Protein AF-A0A645CXU0-F1 (afdb_monomer_lite)

Structure (mmCIF, N/CA/C/O backbone):
data_AF-A0A645CXU0-F1
#
_entry.id   AF-A0A645CXU0-F1
#
loop_
_atom_site.group_PDB
_atom_site.id
_atom_site.type_symbol
_atom_site.label_atom_id
_atom_site.label_alt_id
_atom_site.label_comp_id
_atom_site.label_asym_id
_atom_site.label_entity_id
_atom_site.label_seq_id
_atom_site.pdbx_PDB_ins_code
_atom_site.Cartn_x
_atom_site.Cartn_y
_atom_site.Cartn_z
_atom_site.occupancy
_atom_site.B_iso_or_equiv
_atom_site.auth_seq_id
_atom_site.auth_comp_id
_atom_site.auth_asym_id
_atom_site.auth_atom_id
_atom_site.pdbx_PDB_model_num
ATOM 1 N N . MET A 1 1 ? 6.271 -12.181 -6.742 1.00 45.31 1 MET A N 1
ATOM 2 C CA . MET A 1 1 ? 6.854 -12.713 -8.007 1.00 45.31 1 MET A CA 1
ATOM 3 C C . MET A 1 1 ? 6.714 -11.606 -9.038 1.00 45.31 1 MET A C 1
ATOM 5 O O . MET A 1 1 ? 5.591 -11.267 -9.363 1.00 45.31 1 MET A O 1
ATOM 9 N N . PHE A 1 2 ? 7.819 -10.977 -9.456 1.00 42.44 2 PHE A N 1
ATOM 10 C CA . PHE A 1 2 ? 7.834 -9.739 -10.255 1.00 42.44 2 PHE A CA 1
ATOM 11 C C . PHE A 1 2 ? 7.333 -9.927 -11.700 1.00 42.44 2 PHE A C 1
ATOM 13 O O . PHE A 1 2 ? 8.122 -9.855 -12.642 1.00 42.44 2 PHE A O 1
ATOM 20 N N . ASP A 1 3 ? 6.047 -10.196 -11.910 1.00 46.50 3 ASP A N 1
ATOM 21 C CA . ASP A 1 3 ? 5.520 -10.437 -13.258 1.00 46.50 3 ASP A CA 1
ATOM 22 C C . ASP A 1 3 ? 5.517 -9.176 -14.130 1.00 46.50 3 ASP A C 1
ATOM 24 O O . ASP A 1 3 ? 5.797 -9.268 -15.324 1.00 46.50 3 ASP A O 1
ATOM 28 N N . THR A 1 4 ? 5.355 -7.990 -13.540 1.00 50.62 4 THR A N 1
ATOM 29 C CA . THR A 1 4 ? 5.397 -6.711 -14.270 1.00 50.62 4 THR A CA 1
ATOM 30 C C . THR A 1 4 ? 6.800 -6.380 -14.789 1.00 50.62 4 THR A C 1
ATOM 32 O O . THR A 1 4 ? 6.943 -5.937 -15.922 1.00 50.62 4 THR A O 1
ATOM 35 N N . ILE A 1 5 ? 7.849 -6.663 -14.001 1.00 53.69 5 ILE A N 1
ATOM 36 C CA . ILE A 1 5 ? 9.254 -6.490 -14.426 1.00 53.69 5 ILE A CA 1
ATOM 37 C C . ILE A 1 5 ? 9.665 -7.615 -15.388 1.00 53.69 5 ILE A C 1
ATOM 39 O O . ILE A 1 5 ? 10.423 -7.394 -16.328 1.00 53.69 5 ILE A O 1
ATOM 43 N N . ARG A 1 6 ? 9.145 -8.834 -15.192 1.00 53.00 6 ARG A N 1
ATOM 44 C CA . ARG A 1 6 ? 9.409 -9.962 -16.096 1.00 53.00 6 ARG A CA 1
ATOM 45 C C . ARG A 1 6 ? 8.762 -9.780 -17.463 1.00 53.00 6 ARG A C 1
ATOM 47 O O . ARG A 1 6 ? 9.323 -10.270 -18.434 1.00 53.00 6 ARG A O 1
ATOM 54 N N . ALA A 1 7 ?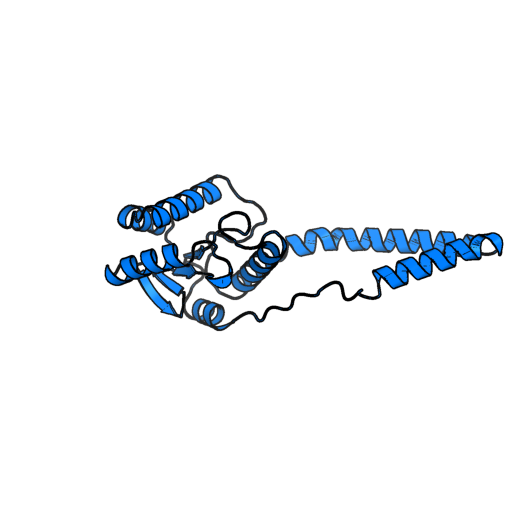 7.602 -9.133 -17.559 1.00 56.16 7 ALA A N 1
ATOM 55 C CA . ALA A 1 7 ? 6.881 -8.996 -18.820 1.00 56.16 7 ALA A CA 1
ATOM 56 C C . ALA A 1 7 ? 7.638 -8.135 -19.842 1.00 56.16 7 ALA A C 1
ATOM 58 O O . ALA A 1 7 ? 7.774 -8.568 -20.983 1.00 56.16 7 ALA A O 1
ATOM 59 N N . SER A 1 8 ? 8.178 -6.979 -19.445 1.00 59.56 8 SER A N 1
ATOM 60 C CA . SER A 1 8 ? 9.015 -6.149 -20.325 1.00 59.56 8 SER A CA 1
ATOM 61 C C . SER A 1 8 ? 10.367 -6.812 -20.602 1.00 59.56 8 SER A C 1
ATOM 63 O O . SER A 1 8 ? 10.709 -7.044 -21.761 1.00 59.56 8 SER A O 1
ATOM 65 N N . ALA A 1 9 ? 11.053 -7.289 -19.555 1.00 65.62 9 ALA A N 1
ATOM 66 C CA . ALA A 1 9 ? 12.359 -7.944 -19.683 1.00 65.62 9 ALA A CA 1
ATOM 67 C C . ALA A 1 9 ? 12.348 -9.192 -20.593 1.00 65.62 9 ALA A C 1
ATOM 69 O O . ALA A 1 9 ? 13.368 -9.544 -21.187 1.00 65.62 9 ALA A O 1
ATOM 70 N N . ARG A 1 10 ? 11.198 -9.874 -20.725 1.00 68.62 10 ARG A N 1
ATOM 71 C CA . ARG A 1 10 ? 11.014 -11.028 -21.624 1.00 68.62 10 ARG A CA 1
ATOM 72 C C . ARG A 1 10 ? 11.112 -10.674 -23.102 1.00 68.62 10 ARG A C 1
ATOM 74 O O . ARG A 1 10 ? 11.448 -11.558 -23.876 1.00 68.62 10 ARG A O 1
ATOM 81 N N . TRP A 1 11 ? 10.798 -9.450 -23.505 1.00 77.12 11 TRP A N 1
ATOM 82 C CA . TRP A 1 11 ? 10.867 -9.043 -24.912 1.00 77.12 11 TRP A CA 1
ATOM 83 C C . TRP A 1 11 ? 12.104 -8.203 -25.204 1.00 77.12 11 TRP A C 1
ATOM 85 O O . TRP A 1 11 ? 12.589 -8.214 -26.336 1.00 77.12 11 TRP A O 1
ATOM 95 N N . ASP A 1 12 ? 12.676 -7.575 -24.177 1.00 75.62 12 ASP A N 1
ATOM 96 C CA . ASP A 1 12 ? 13.888 -6.769 -24.295 1.00 75.62 12 ASP A CA 1
ATOM 97 C C . ASP A 1 12 ? 15.043 -7.564 -24.918 1.00 75.62 12 ASP A C 1
ATOM 99 O O . ASP A 1 12 ? 15.753 -7.045 -25.777 1.00 75.62 12 ASP A O 1
ATOM 103 N N . PHE A 1 13 ? 15.191 -8.858 -24.596 1.00 79.50 13 PHE A N 1
ATOM 104 C CA . PHE A 1 13 ? 16.248 -9.676 -25.203 1.00 79.50 13 PHE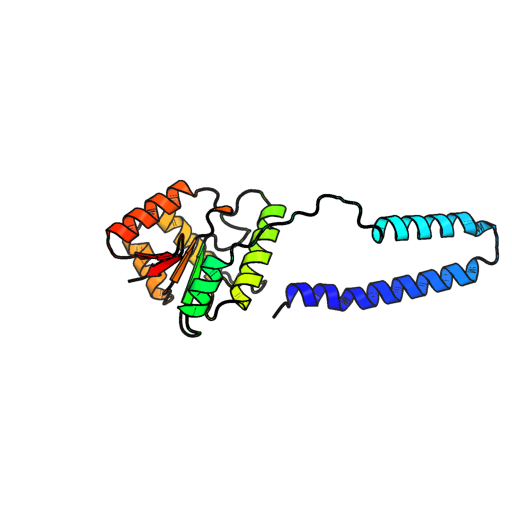 A CA 1
ATOM 105 C C . PHE A 1 13 ? 16.104 -9.795 -26.728 1.00 79.50 13 PHE A C 1
ATOM 107 O O . PHE A 1 13 ? 17.116 -9.753 -27.420 1.00 79.50 13 PHE A O 1
ATOM 114 N N . LEU A 1 14 ? 14.880 -9.912 -27.265 1.00 81.69 14 LEU A N 1
ATOM 115 C CA . LEU A 1 14 ? 14.635 -9.986 -28.713 1.00 81.69 14 LEU A CA 1
ATOM 116 C C . LEU A 1 14 ? 14.916 -8.648 -29.388 1.00 81.69 14 LEU A C 1
ATOM 118 O O . LEU A 1 14 ? 15.486 -8.624 -30.478 1.00 81.69 14 LEU A O 1
ATOM 122 N N . VAL A 1 15 ? 14.556 -7.547 -28.727 1.00 80.06 15 VAL A N 1
ATOM 123 C CA . VAL A 1 15 ? 14.858 -6.193 -29.198 1.00 80.06 15 VAL A CA 1
ATOM 124 C C . VAL A 1 15 ? 16.372 -5.989 -29.262 1.00 80.06 15 VAL A C 1
ATOM 126 O O . VAL A 1 15 ? 16.884 -5.603 -30.312 1.00 80.06 15 VAL A O 1
ATOM 129 N N . TYR A 1 16 ? 17.114 -6.347 -28.208 1.00 79.94 16 TYR A N 1
ATOM 130 C CA . TYR A 1 16 ? 18.578 -6.273 -28.207 1.00 79.94 16 TYR A CA 1
ATOM 131 C C . TYR A 1 16 ? 19.214 -7.170 -29.276 1.00 79.94 16 TYR A C 1
ATOM 133 O O . TYR A 1 16 ? 20.114 -6.726 -29.986 1.00 79.94 16 TYR A O 1
ATOM 141 N N . LEU A 1 17 ? 18.734 -8.406 -29.447 1.00 83.31 17 LEU A N 1
ATOM 142 C CA . LEU A 1 17 ? 19.256 -9.331 -30.460 1.00 83.31 17 LEU A CA 1
ATOM 143 C C . LEU A 1 17 ? 18.994 -8.817 -31.883 1.00 83.31 17 LEU A C 1
ATOM 145 O O . LEU A 1 17 ? 19.883 -8.874 -32.732 1.00 83.31 17 LEU A O 1
ATOM 149 N N . GLY A 1 18 ? 17.806 -8.255 -32.123 1.00 84.00 18 GLY A N 1
ATOM 150 C CA . GLY A 1 18 ? 17.450 -7.597 -33.377 1.00 84.00 18 GLY A CA 1
ATOM 151 C C . GLY A 1 18 ? 18.334 -6.383 -33.658 1.00 84.00 18 GLY A C 1
ATOM 152 O O . GLY A 1 18 ? 18.909 -6.285 -34.741 1.00 84.00 18 GLY A O 1
ATOM 153 N N . MET A 1 19 ? 18.516 -5.495 -32.677 1.00 79.38 19 MET A N 1
ATOM 154 C CA . MET A 1 19 ? 19.396 -4.330 -32.815 1.00 79.38 19 MET A CA 1
ATOM 155 C C . MET A 1 19 ? 20.841 -4.741 -33.109 1.00 79.38 19 MET A C 1
ATOM 157 O O . MET A 1 19 ? 21.440 -4.214 -34.043 1.00 79.38 19 MET A O 1
ATOM 161 N N . ILE A 1 20 ? 21.387 -5.731 -32.393 1.00 83.62 20 ILE A N 1
ATOM 162 C CA . ILE A 1 20 ? 22.734 -6.263 -32.654 1.00 83.62 20 ILE A CA 1
ATOM 163 C C . ILE A 1 20 ? 22.830 -6.822 -34.079 1.00 83.62 20 ILE A C 1
ATOM 165 O O . ILE A 1 20 ? 23.782 -6.514 -34.796 1.00 83.62 20 ILE A O 1
ATOM 169 N N . TYR A 1 21 ? 21.842 -7.605 -34.516 1.00 85.12 21 TYR A N 1
ATOM 170 C CA . TYR A 1 21 ? 21.808 -8.176 -35.862 1.00 85.12 21 TYR A CA 1
ATOM 171 C C . TYR A 1 21 ? 21.825 -7.095 -36.956 1.00 85.12 21 TYR A C 1
ATOM 173 O O . TYR A 1 21 ? 22.646 -7.160 -37.876 1.00 85.12 21 TYR A O 1
ATOM 181 N N . PHE A 1 22 ? 20.977 -6.068 -36.840 1.00 80.50 22 PHE A N 1
ATOM 182 C CA . PHE A 1 22 ? 20.946 -4.960 -37.799 1.00 80.50 22 PHE A CA 1
ATOM 183 C C . PHE A 1 22 ? 22.212 -4.100 -37.744 1.00 80.50 22 PHE A C 1
ATOM 185 O O . PHE A 1 22 ? 22.726 -3.720 -38.795 1.00 80.50 22 PHE A O 1
ATOM 192 N N . CYS A 1 23 ? 22.781 -3.860 -36.560 1.00 78.81 23 CYS A N 1
ATOM 193 C CA . CYS A 1 23 ? 24.071 -3.185 -36.419 1.00 78.81 23 CYS A CA 1
ATOM 194 C C . CYS A 1 23 ? 25.191 -3.949 -37.140 1.00 78.81 23 CYS A C 1
ATOM 196 O O . CYS A 1 23 ? 25.964 -3.344 -37.878 1.00 78.81 23 CYS A O 1
ATOM 198 N N . LEU A 1 24 ? 25.259 -5.276 -36.998 1.00 80.19 24 LEU A N 1
ATOM 199 C CA . LEU A 1 24 ? 26.252 -6.104 -37.693 1.00 80.19 24 LEU A CA 1
ATOM 200 C C . LEU A 1 24 ? 26.051 -6.105 -39.215 1.00 80.19 24 LEU A C 1
ATOM 202 O O . LEU A 1 24 ? 27.029 -6.061 -39.966 1.00 80.19 24 LEU A O 1
ATOM 206 N N . LEU A 1 25 ? 24.797 -6.112 -39.679 1.00 80.44 25 LEU A N 1
ATOM 207 C CA . LEU A 1 25 ? 24.469 -5.960 -41.098 1.00 80.44 25 LEU A CA 1
ATOM 208 C C . LEU A 1 25 ? 24.943 -4.615 -41.648 1.00 80.44 25 LEU A C 1
ATOM 210 O O . LEU A 1 25 ? 25.585 -4.597 -42.694 1.00 80.44 25 LEU A O 1
ATOM 214 N N . ILE A 1 26 ? 24.676 -3.521 -40.931 1.00 73.88 26 ILE A N 1
ATOM 215 C CA . ILE A 1 26 ? 25.143 -2.179 -41.294 1.00 73.88 26 ILE A CA 1
ATOM 216 C C . ILE A 1 26 ? 26.668 -2.150 -41.307 1.00 73.88 26 ILE A C 1
ATOM 218 O O . ILE A 1 26 ? 27.247 -1.640 -42.261 1.00 73.88 26 ILE A O 1
ATOM 222 N N . ILE A 1 27 ? 27.330 -2.760 -40.315 1.00 72.69 27 ILE A N 1
ATOM 223 C CA . ILE A 1 27 ? 28.794 -2.816 -40.249 1.00 72.69 27 ILE A CA 1
ATOM 224 C C . ILE A 1 27 ? 29.399 -3.512 -41.464 1.00 72.69 27 ILE A C 1
ATOM 226 O O . ILE A 1 27 ? 30.382 -3.036 -42.037 1.00 72.69 27 ILE A O 1
ATOM 230 N N . LYS A 1 28 ? 28.771 -4.597 -41.918 1.00 74.56 28 LYS A N 1
ATOM 231 C CA . LYS A 1 28 ? 29.194 -5.326 -43.115 1.00 74.56 28 LYS A CA 1
ATOM 232 C C . LYS A 1 28 ? 29.133 -4.466 -44.388 1.00 74.56 28 LYS A C 1
ATOM 234 O O . LYS A 1 28 ? 29.938 -4.683 -45.294 1.00 74.56 28 LYS A O 1
ATOM 239 N N . THR A 1 29 ? 28.239 -3.479 -44.459 1.00 69.56 29 THR A N 1
ATOM 240 C CA . THR A 1 29 ? 28.098 -2.541 -45.588 1.00 69.56 29 THR A CA 1
ATOM 241 C C . THR A 1 29 ? 28.992 -1.291 -45.491 1.00 69.56 29 THR A C 1
ATOM 243 O O . THR A 1 29 ? 29.033 -0.516 -46.446 1.00 69.56 29 THR A O 1
ATOM 246 N N . ILE A 1 30 ? 29.771 -1.097 -44.412 1.00 67.38 30 ILE A N 1
ATOM 247 C CA . ILE A 1 30 ? 30.680 0.065 -44.206 1.00 67.38 30 ILE A CA 1
ATOM 248 C C . ILE A 1 30 ? 31.969 -0.002 -45.056 1.00 67.38 30 ILE A C 1
ATOM 250 O O . ILE A 1 30 ? 32.827 0.871 -44.958 1.00 67.38 30 ILE A O 1
ATOM 254 N N . LYS A 1 31 ? 32.148 -0.982 -45.951 1.00 63.97 31 LYS A N 1
ATOM 255 C CA . LYS A 1 31 ? 33.332 -0.983 -46.840 1.00 63.97 31 LYS A CA 1
ATOM 256 C C . LYS A 1 31 ? 33.478 0.312 -47.659 1.00 63.97 31 LYS A C 1
ATOM 258 O O . LYS A 1 31 ? 34.599 0.669 -48.012 1.00 63.97 31 LYS A O 1
ATOM 263 N N . ASP A 1 32 ? 32.382 1.033 -47.893 1.00 64.69 32 ASP A N 1
ATOM 264 C CA . ASP A 1 32 ? 32.384 2.352 -48.519 1.00 64.69 32 ASP A CA 1
ATOM 265 C C . ASP A 1 32 ? 32.408 3.503 -47.500 1.00 64.69 32 ASP A C 1
ATOM 267 O O . ASP A 1 32 ? 31.502 3.663 -46.677 1.00 64.69 32 ASP A O 1
ATOM 271 N N . LYS A 1 33 ? 33.394 4.405 -47.642 1.00 67.69 33 LYS A N 1
ATOM 272 C CA . LYS A 1 33 ? 33.548 5.644 -46.842 1.00 67.69 33 LYS A CA 1
ATOM 273 C C . LYS A 1 33 ? 32.301 6.544 -46.838 1.00 67.69 33 LYS A C 1
ATOM 275 O O . LYS A 1 33 ? 32.175 7.400 -45.968 1.00 67.69 33 LYS A O 1
ATOM 280 N N . LYS A 1 34 ? 31.374 6.352 -47.783 1.00 69.31 34 LYS A N 1
ATOM 281 C CA . LYS A 1 34 ? 30.120 7.112 -47.908 1.00 69.31 34 LYS A CA 1
ATOM 282 C C . LYS A 1 34 ? 29.176 6.930 -46.711 1.00 69.31 34 LYS A C 1
ATOM 284 O O . LYS A 1 34 ? 28.415 7.841 -46.409 1.00 69.31 34 LYS A O 1
ATOM 289 N N . ASN A 1 35 ? 29.265 5.801 -46.004 1.00 69.38 35 ASN A N 1
ATOM 290 C CA . ASN A 1 35 ? 28.356 5.464 -44.902 1.00 69.38 35 ASN A CA 1
ATOM 291 C C . ASN A 1 35 ? 28.918 5.795 -43.510 1.00 69.38 35 ASN A C 1
ATOM 293 O O . ASN A 1 35 ? 28.241 5.566 -42.511 1.00 69.38 35 ASN A O 1
ATOM 297 N N . LEU A 1 36 ? 30.125 6.370 -43.424 1.00 74.25 36 LEU A N 1
ATOM 298 C CA . LEU A 1 36 ? 30.811 6.647 -42.156 1.00 74.25 36 LEU A CA 1
ATOM 299 C C . LEU A 1 36 ? 29.996 7.564 -41.222 1.00 74.25 36 LEU A C 1
ATOM 301 O O . LEU A 1 36 ? 29.988 7.365 -40.012 1.00 74.25 36 LEU A O 1
ATOM 305 N N . GLY A 1 37 ? 29.261 8.532 -41.780 1.00 78.06 37 GLY A N 1
ATOM 306 C CA . GLY A 1 37 ? 28.400 9.427 -40.996 1.00 78.06 37 GLY A CA 1
ATOM 307 C C . GLY A 1 37 ? 27.226 8.708 -40.322 1.00 78.06 37 GLY A C 1
ATOM 308 O O . GLY A 1 37 ? 26.865 9.038 -39.196 1.00 78.06 37 GLY A O 1
ATOM 309 N N . LEU A 1 38 ? 26.677 7.680 -40.975 1.00 75.75 38 LEU A N 1
ATOM 310 C CA . LEU A 1 38 ? 25.565 6.878 -40.455 1.00 75.75 38 LEU A CA 1
ATOM 311 C C . LEU A 1 38 ? 26.028 5.996 -39.284 1.00 75.75 38 LEU A C 1
ATOM 313 O O . LEU A 1 38 ? 25.310 5.804 -38.309 1.00 75.75 38 LEU A O 1
ATOM 317 N N . VAL A 1 39 ? 27.279 5.542 -39.344 1.00 75.06 39 VAL A N 1
ATOM 318 C CA . VAL A 1 39 ? 27.944 4.782 -38.279 1.00 75.06 39 VAL A CA 1
ATOM 319 C C . VAL A 1 39 ? 28.215 5.663 -37.073 1.00 75.06 39 VAL A C 1
ATOM 321 O O . VAL A 1 39 ? 27.875 5.285 -35.957 1.00 75.06 39 VAL A O 1
ATOM 324 N N . SER A 1 40 ? 28.769 6.859 -37.287 1.00 78.62 40 SER A N 1
ATOM 325 C CA . SER A 1 40 ? 28.974 7.827 -36.208 1.00 78.62 40 SER A CA 1
ATOM 326 C C . SER A 1 40 ? 27.656 8.193 -35.526 1.00 78.62 40 SER A C 1
ATOM 328 O O . SER A 1 40 ? 27.616 8.276 -34.303 1.00 78.62 40 SER A O 1
ATOM 330 N N . LEU A 1 41 ? 26.564 8.344 -36.284 1.00 81.19 41 LEU A N 1
ATOM 331 C CA . LEU A 1 41 ? 25.237 8.595 -35.721 1.00 81.19 41 LEU A CA 1
ATOM 332 C C . LEU A 1 41 ? 24.749 7.429 -34.846 1.00 81.19 41 LEU A C 1
ATOM 334 O O . LEU A 1 41 ? 24.269 7.670 -33.743 1.00 81.19 41 LEU A O 1
ATOM 338 N N . LEU A 1 42 ? 24.907 6.180 -35.296 1.00 77.25 42 LEU A N 1
ATOM 339 C CA . LEU A 1 42 ? 24.541 4.992 -34.513 1.00 77.25 42 LEU A CA 1
ATOM 340 C C . LEU A 1 42 ? 25.370 4.861 -33.232 1.00 77.25 42 LEU A C 1
ATOM 342 O O . LEU A 1 42 ? 24.825 4.532 -32.184 1.00 77.25 42 LEU A O 1
ATOM 346 N N . VAL A 1 43 ? 26.669 5.159 -33.295 1.00 79.00 43 VAL A N 1
ATOM 347 C CA . VAL A 1 43 ? 27.550 5.168 -32.118 1.00 79.00 43 VAL A CA 1
ATOM 348 C C . VAL A 1 43 ? 27.135 6.267 -31.140 1.00 79.00 43 VAL A C 1
ATOM 350 O O . VAL A 1 43 ? 27.093 6.023 -29.940 1.00 79.00 43 VAL A O 1
ATOM 353 N N . ILE A 1 44 ? 26.787 7.460 -31.630 1.00 82.19 44 ILE A N 1
ATOM 354 C CA . ILE A 1 44 ? 26.293 8.554 -30.784 1.00 82.19 44 ILE A CA 1
ATOM 355 C C . ILE A 1 44 ? 24.959 8.175 -30.138 1.00 82.19 44 ILE A C 1
ATOM 357 O O . ILE A 1 44 ? 24.809 8.375 -28.939 1.00 82.19 44 ILE A O 1
ATOM 361 N N . LEU A 1 45 ? 24.018 7.596 -30.890 1.00 78.56 45 LEU A N 1
ATOM 362 C CA . LEU A 1 45 ? 22.744 7.113 -30.346 1.00 78.56 45 LEU A CA 1
ATOM 363 C C . LEU A 1 45 ? 22.966 6.039 -29.278 1.00 78.56 45 LEU A C 1
ATOM 365 O O . LEU A 1 45 ? 22.398 6.140 -28.197 1.00 78.56 45 LEU A O 1
ATOM 369 N N . PHE A 1 46 ? 23.858 5.081 -29.538 1.00 76.19 46 PHE A N 1
ATOM 370 C CA . PHE A 1 46 ? 24.232 4.061 -28.563 1.00 76.19 46 PHE A CA 1
ATOM 371 C C . PHE A 1 46 ? 24.851 4.675 -27.304 1.00 76.19 46 PHE A C 1
ATOM 373 O O . PHE A 1 46 ? 24.496 4.291 -26.198 1.00 76.19 46 PHE A O 1
ATOM 380 N N . LEU A 1 47 ? 25.743 5.659 -27.440 1.00 76.44 47 LEU A N 1
ATOM 381 C CA . LEU A 1 47 ? 26.312 6.361 -26.289 1.00 76.44 47 LEU A CA 1
ATOM 382 C C . LEU A 1 47 ? 25.249 7.166 -25.534 1.00 76.44 47 LEU A C 1
ATOM 384 O O . LEU A 1 47 ? 25.279 7.179 -24.315 1.00 76.44 47 LEU A O 1
ATOM 388 N N . VAL A 1 48 ? 24.300 7.805 -26.217 1.00 76.94 48 VAL A N 1
ATOM 389 C CA . VAL A 1 48 ? 23.195 8.549 -25.587 1.00 76.94 48 VAL A CA 1
ATOM 390 C C . VAL A 1 48 ? 22.234 7.623 -24.833 1.00 76.94 48 VAL A C 1
ATOM 392 O O . VAL A 1 48 ? 21.725 8.010 -23.785 1.00 76.94 48 VAL A O 1
ATOM 395 N N . GLU A 1 49 ? 21.993 6.418 -25.347 1.00 69.12 49 GLU A N 1
ATOM 396 C CA . GLU A 1 49 ? 21.127 5.415 -24.718 1.00 69.12 49 GLU A CA 1
ATOM 397 C C . GLU A 1 49 ? 21.830 4.681 -23.565 1.00 69.12 49 GLU A C 1
ATOM 399 O O . GLU A 1 49 ? 21.235 4.452 -22.512 1.00 69.12 49 GLU A O 1
ATOM 404 N N . TYR A 1 50 ? 23.105 4.325 -23.747 1.00 68.81 50 TYR A N 1
ATOM 405 C CA . TYR A 1 50 ? 23.862 3.494 -22.809 1.00 68.81 50 TYR A CA 1
ATOM 406 C C . TYR A 1 50 ? 24.566 4.299 -21.719 1.00 68.81 50 TYR A C 1
ATOM 408 O O . TYR A 1 50 ? 24.747 3.802 -20.607 1.00 68.81 50 TYR A O 1
ATOM 416 N N . ILE A 1 51 ? 24.983 5.538 -22.006 1.00 69.00 51 ILE A N 1
ATOM 417 C CA . ILE A 1 51 ? 25.388 6.464 -20.952 1.00 69.00 51 ILE A CA 1
ATOM 418 C C . ILE A 1 51 ? 24.084 6.898 -20.297 1.00 69.00 51 ILE A C 1
ATOM 420 O O . ILE A 1 51 ? 23.308 7.597 -20.949 1.00 69.00 51 ILE A O 1
ATOM 424 N N . PRO A 1 52 ? 23.824 6.521 -19.032 1.00 57.38 52 PRO A N 1
ATOM 425 C CA . PRO A 1 52 ? 22.648 6.999 -18.336 1.00 57.38 52 PRO A CA 1
ATOM 426 C C . PRO A 1 52 ? 22.774 8.516 -18.253 1.00 57.38 52 PRO A C 1
ATOM 428 O O . PRO A 1 52 ? 23.494 9.056 -17.409 1.00 57.38 52 PRO A O 1
ATOM 431 N N . MET A 1 53 ? 22.104 9.223 -19.166 1.00 59.19 53 MET A N 1
ATOM 432 C CA . MET A 1 53 ? 21.905 10.649 -19.023 1.00 59.19 53 MET A CA 1
ATOM 433 C C . MET A 1 53 ? 21.267 10.802 -17.651 1.00 59.19 53 MET A C 1
ATOM 435 O O . MET A 1 53 ? 20.264 10.147 -17.369 1.00 59.19 53 MET A O 1
ATOM 439 N N . GLY A 1 54 ? 21.888 11.587 -16.770 1.00 51.81 54 GLY A N 1
ATOM 440 C CA . GLY A 1 54 ? 21.447 11.825 -15.394 1.00 51.81 54 GLY A CA 1
ATOM 441 C C . GLY A 1 54 ? 20.124 12.592 -15.321 1.00 51.81 54 GLY A C 1
ATOM 442 O O . GLY A 1 54 ? 19.992 13.549 -14.563 1.00 51.81 54 GLY A O 1
ATOM 443 N N . LEU A 1 55 ? 19.145 12.199 -16.131 1.00 58.22 55 LEU A N 1
ATOM 444 C CA . LEU A 1 55 ? 17.777 12.662 -16.197 1.00 58.22 55 LEU A CA 1
ATOM 445 C C . LEU A 1 55 ? 17.062 12.133 -14.951 1.00 58.22 55 LEU A C 1
ATOM 447 O O . LEU A 1 55 ? 16.235 11.236 -15.006 1.00 58.22 55 LEU A O 1
ATOM 451 N N . LYS A 1 56 ? 17.439 12.690 -13.797 1.00 56.44 56 LYS A N 1
ATOM 452 C CA . LYS A 1 56 ? 16.729 12.602 -12.517 1.00 56.44 56 LYS A CA 1
ATOM 453 C C . LYS A 1 56 ? 16.408 11.166 -12.081 1.00 56.44 56 LYS A C 1
ATOM 455 O O . LYS A 1 56 ? 15.257 10.742 -12.069 1.00 56.44 56 LYS A O 1
ATOM 460 N N . SER A 1 57 ? 17.429 10.450 -11.615 1.00 56.12 57 SER A N 1
ATOM 461 C CA . SER A 1 57 ? 17.197 9.282 -10.762 1.00 56.12 57 SER A CA 1
ATOM 462 C C . SER A 1 57 ? 16.612 9.750 -9.427 1.00 56.12 57 SER A C 1
ATOM 464 O O . SER A 1 57 ? 17.198 10.596 -8.747 1.00 56.12 57 SER A O 1
ATOM 466 N N . SER A 1 58 ? 15.439 9.235 -9.063 1.00 60.62 58 SER A N 1
ATOM 467 C CA . SER A 1 58 ? 14.869 9.447 -7.736 1.00 60.62 58 SER A CA 1
ATOM 468 C C . SER A 1 58 ? 15.221 8.253 -6.861 1.00 60.62 58 SER A C 1
ATOM 470 O O . SER A 1 58 ? 14.797 7.130 -7.127 1.00 60.62 58 SER A O 1
ATOM 472 N N . LYS A 1 59 ? 16.008 8.501 -5.814 1.00 64.94 59 LYS A N 1
ATOM 473 C CA . LYS A 1 59 ? 16.274 7.529 -4.758 1.00 64.94 59 LYS A CA 1
ATOM 474 C C . LYS A 1 59 ? 15.375 7.860 -3.572 1.00 64.94 59 LYS A C 1
ATOM 476 O O . LYS A 1 59 ? 15.355 8.999 -3.116 1.00 64.94 59 LYS A O 1
ATOM 481 N N . SER A 1 60 ? 14.661 6.860 -3.072 1.00 64.56 60 SER A N 1
ATOM 482 C CA . SER A 1 60 ? 13.898 6.953 -1.830 1.00 64.56 60 SER A CA 1
ATOM 483 C C . SER A 1 60 ? 14.446 5.929 -0.843 1.00 64.56 60 SER A C 1
ATOM 485 O O . SER A 1 60 ? 14.717 4.788 -1.220 1.00 64.56 60 SER A O 1
ATOM 487 N N . GLU A 1 61 ? 14.648 6.338 0.407 1.00 65.56 61 GLU A N 1
ATOM 488 C CA . GLU A 1 61 ? 14.944 5.401 1.487 1.00 65.56 61 GLU A CA 1
ATOM 489 C C . GLU A 1 61 ? 13.645 4.735 1.941 1.00 65.56 61 GLU A C 1
ATOM 491 O O . GLU A 1 61 ? 12.701 5.386 2.394 1.00 65.56 61 GLU A O 1
ATOM 496 N N . ILE A 1 62 ? 13.587 3.412 1.808 1.00 64.38 62 ILE A N 1
ATOM 497 C CA . ILE A 1 62 ? 12.455 2.622 2.283 1.00 64.38 62 ILE A CA 1
ATOM 498 C C . ILE A 1 62 ? 12.646 2.411 3.788 1.00 64.38 62 ILE A C 1
ATOM 500 O O . ILE A 1 62 ? 13.571 1.727 4.220 1.00 64.38 62 ILE A O 1
ATOM 504 N N . SER A 1 63 ? 11.767 3.006 4.597 1.00 66.75 63 SER A N 1
ATOM 505 C CA . SER A 1 63 ? 11.717 2.737 6.038 1.00 66.75 63 SER A CA 1
ATOM 506 C C . SER A 1 63 ? 11.245 1.302 6.278 1.00 66.75 63 SER A C 1
ATOM 508 O O . SER A 1 63 ? 10.066 0.995 6.105 1.00 66.75 63 SER A O 1
ATOM 510 N N . LEU A 1 64 ? 12.176 0.440 6.691 1.00 77.06 64 LEU A N 1
ATOM 511 C CA . LEU A 1 64 ? 11.939 -0.987 6.915 1.00 77.06 64 LEU A CA 1
ATOM 512 C C . LEU A 1 64 ? 11.197 -1.295 8.220 1.00 77.06 64 LEU A C 1
ATOM 514 O O . LEU A 1 64 ? 10.708 -2.407 8.368 1.00 77.06 64 LEU A O 1
ATOM 518 N N . ASN A 1 65 ? 11.079 -0.349 9.156 1.00 85.19 65 ASN A N 1
ATOM 519 C CA . ASN A 1 65 ? 10.549 -0.629 10.498 1.00 85.19 65 ASN A CA 1
ATOM 520 C C . ASN A 1 65 ? 9.116 -1.185 10.464 1.00 85.19 65 ASN A C 1
ATOM 522 O O . ASN A 1 65 ? 8.835 -2.197 11.098 1.00 85.19 65 ASN A O 1
ATOM 526 N N . ARG A 1 66 ? 8.228 -0.577 9.662 1.00 87.88 66 ARG A N 1
ATOM 527 C CA . ARG A 1 66 ? 6.839 -1.048 9.490 1.00 87.88 66 ARG A CA 1
ATOM 528 C C . ARG A 1 66 ? 6.796 -2.457 8.892 1.00 87.88 66 ARG A C 1
ATOM 530 O O . ARG A 1 66 ? 6.058 -3.315 9.368 1.00 87.88 66 ARG A O 1
ATOM 537 N N . SER A 1 67 ? 7.612 -2.696 7.869 1.00 87.12 67 SER A N 1
ATOM 538 C CA . SER A 1 67 ? 7.678 -3.974 7.157 1.00 87.12 67 SER A CA 1
ATOM 539 C C . SER A 1 67 ? 8.296 -5.077 8.028 1.00 87.12 67 SER A C 1
ATOM 541 O O . SER A 1 67 ? 7.837 -6.214 7.978 1.00 87.12 67 SER A O 1
ATOM 543 N N . LEU A 1 68 ? 9.279 -4.749 8.877 1.00 90.44 68 LEU A N 1
ATOM 544 C CA . LEU A 1 68 ? 9.850 -5.646 9.890 1.00 90.44 68 LEU A CA 1
ATOM 545 C C . LEU A 1 68 ? 8.820 -6.011 10.960 1.00 90.44 68 LEU A C 1
ATOM 547 O O . LEU A 1 68 ? 8.600 -7.196 11.196 1.00 90.44 68 LEU A O 1
ATOM 551 N N . PHE A 1 69 ? 8.118 -5.022 11.517 1.00 92.31 69 PHE A N 1
ATOM 552 C CA . PHE A 1 69 ? 7.042 -5.266 12.477 1.00 92.31 69 PHE A CA 1
ATOM 553 C C . PHE A 1 69 ? 5.973 -6.211 11.903 1.00 92.31 69 PHE A C 1
ATOM 555 O O . PHE A 1 69 ? 5.589 -7.196 12.537 1.00 92.31 69 PHE A O 1
ATOM 562 N N . LEU A 1 70 ? 5.517 -5.954 10.671 1.00 91.69 70 LEU A N 1
ATOM 563 C CA . LEU A 1 70 ? 4.541 -6.809 9.992 1.00 91.69 70 LEU A CA 1
ATOM 564 C C . LEU A 1 70 ? 5.101 -8.200 9.680 1.00 91.69 70 LEU A C 1
ATOM 566 O O . LEU A 1 70 ? 4.371 -9.180 9.777 1.00 91.69 70 LEU A O 1
ATOM 570 N N . LYS A 1 71 ? 6.386 -8.322 9.342 1.00 91.75 71 LYS A N 1
ATOM 571 C CA . LYS A 1 71 ? 7.032 -9.622 9.128 1.00 91.75 71 LYS A CA 1
ATOM 572 C C . LYS A 1 71 ? 7.036 -10.483 10.395 1.00 91.75 71 LYS A C 1
ATOM 574 O O . LYS A 1 71 ? 6.827 -11.690 10.293 1.00 91.75 71 LYS A O 1
ATOM 579 N N . GLU A 1 72 ? 7.269 -9.871 11.553 1.00 93.00 72 GLU A N 1
ATOM 580 C CA . GLU A 1 72 ? 7.338 -10.555 12.852 1.00 93.00 72 GLU A CA 1
ATOM 581 C C . GLU A 1 72 ? 5.957 -10.853 13.445 1.00 93.00 72 GLU A C 1
ATOM 583 O O . GLU A 1 72 ? 5.772 -11.878 14.097 1.00 93.00 72 GLU A O 1
ATOM 588 N N . THR A 1 73 ? 4.978 -9.979 13.206 1.00 93.00 73 THR A N 1
ATOM 589 C CA . THR A 1 73 ? 3.676 -10.043 13.889 1.00 93.00 73 THR A CA 1
ATOM 590 C C . THR A 1 73 ? 2.589 -10.722 13.054 1.00 93.00 73 THR A C 1
ATOM 592 O O . THR A 1 73 ? 1.621 -11.251 13.600 1.00 93.00 73 THR A O 1
ATOM 595 N N . CYS A 1 74 ? 2.713 -10.685 11.730 1.00 92.38 74 CYS A N 1
ATOM 596 C CA . CYS A 1 74 ? 1.679 -11.148 10.816 1.00 92.38 74 CYS A CA 1
ATOM 597 C C . CYS A 1 74 ? 1.935 -12.577 10.338 1.00 92.38 74 CYS A C 1
ATOM 599 O O . CYS A 1 74 ? 3.069 -12.961 10.047 1.00 92.38 74 CYS A O 1
ATOM 601 N N . THR A 1 75 ? 0.864 -13.349 10.188 1.00 92.25 75 THR A N 1
ATOM 602 C CA . THR A 1 75 ? 0.892 -14.690 9.588 1.00 92.25 75 THR A CA 1
ATOM 603 C C . THR A 1 75 ? 0.303 -14.681 8.174 1.00 92.25 75 THR A C 1
ATOM 605 O O . THR A 1 75 ? -0.285 -13.692 7.745 1.00 92.25 75 THR A O 1
ATOM 608 N N . LYS A 1 76 ? 0.431 -15.795 7.441 1.00 87.75 76 LYS A N 1
ATOM 609 C CA . LYS A 1 76 ? -0.124 -15.931 6.078 1.00 87.75 76 LYS A CA 1
ATOM 610 C C . LYS A 1 76 ? -1.649 -15.859 6.014 1.00 87.75 76 LYS A C 1
ATOM 612 O O . LYS A 1 76 ? -2.193 -15.501 4.971 1.00 87.75 76 LYS A O 1
ATOM 617 N N . ASP A 1 77 ? -2.314 -16.168 7.120 1.00 90.50 77 ASP A N 1
ATOM 618 C CA . ASP A 1 77 ? -3.772 -16.119 7.231 1.00 90.50 77 ASP A CA 1
ATOM 619 C C . ASP A 1 77 ? -4.276 -14.722 7.615 1.00 90.50 77 ASP A C 1
ATOM 621 O O . ASP A 1 77 ? -5.454 -14.405 7.445 1.00 90.50 77 ASP A O 1
ATOM 625 N N . ASP A 1 78 ? -3.381 -13.864 8.105 1.00 94.31 78 ASP A N 1
ATOM 626 C CA . ASP A 1 78 ? -3.723 -12.512 8.505 1.00 94.31 78 ASP A CA 1
ATOM 627 C C . ASP A 1 78 ? -3.842 -11.597 7.288 1.00 94.31 78 ASP A C 1
ATOM 629 O O . ASP A 1 78 ? -2.967 -11.532 6.420 1.00 94.31 78 ASP A O 1
ATOM 633 N N . VAL A 1 79 ? -4.937 -10.841 7.254 1.00 92.88 79 VAL A N 1
ATOM 634 C CA . VAL A 1 79 ? -5.246 -9.930 6.157 1.00 92.88 79 VAL A CA 1
ATOM 635 C C . VAL A 1 79 ? -4.797 -8.510 6.509 1.00 92.88 79 VAL A C 1
ATOM 637 O O . VAL A 1 79 ? -5.234 -7.934 7.512 1.00 92.88 79 VAL A O 1
ATOM 640 N N . LEU A 1 80 ? -3.940 -7.940 5.663 1.00 93.12 80 LEU A N 1
ATOM 641 C CA . LEU A 1 80 ? -3.440 -6.568 5.744 1.00 93.12 80 LEU A CA 1
ATOM 642 C C . LEU A 1 80 ? -4.108 -5.706 4.672 1.00 93.12 80 LEU A C 1
ATOM 644 O O . LEU A 1 80 ? -4.160 -6.083 3.503 1.00 93.12 80 LEU A O 1
ATOM 648 N N . MET A 1 81 ? -4.568 -4.521 5.058 1.00 92.31 81 MET A N 1
ATOM 649 C CA . MET A 1 81 ? -5.000 -3.479 4.132 1.00 92.31 81 MET A CA 1
ATOM 650 C C . MET A 1 81 ? -4.039 -2.295 4.207 1.00 92.31 81 MET A C 1
ATOM 652 O O . MET A 1 81 ? -3.759 -1.801 5.300 1.00 92.31 81 MET A O 1
ATOM 656 N N . GLN A 1 82 ? -3.560 -1.820 3.059 1.00 90.12 82 GLN A N 1
ATOM 657 C CA . GLN A 1 82 ? -2.767 -0.598 2.964 1.00 90.12 82 GLN A CA 1
ATOM 658 C C . GLN A 1 82 ? -3.600 0.554 2.380 1.00 90.12 82 GLN A C 1
ATOM 660 O O . GLN A 1 82 ? -4.403 0.355 1.472 1.00 90.12 82 GLN A O 1
ATOM 665 N N . ILE A 1 83 ? -3.404 1.760 2.917 1.00 89.50 83 ILE A N 1
ATOM 666 C CA . ILE A 1 83 ? -4.030 3.005 2.452 1.00 89.50 83 ILE A CA 1
ATOM 667 C C . ILE A 1 83 ? -2.922 4.010 2.073 1.00 89.50 83 ILE A C 1
ATOM 669 O O . ILE A 1 83 ? -1.991 4.187 2.865 1.00 89.50 83 ILE A O 1
ATOM 673 N N . PRO A 1 84 ? -2.993 4.694 0.913 1.00 86.00 84 PRO A N 1
ATOM 674 C CA . PRO A 1 84 ? -4.048 4.594 -0.104 1.00 86.00 84 PRO A CA 1
ATOM 675 C C . PRO A 1 84 ? -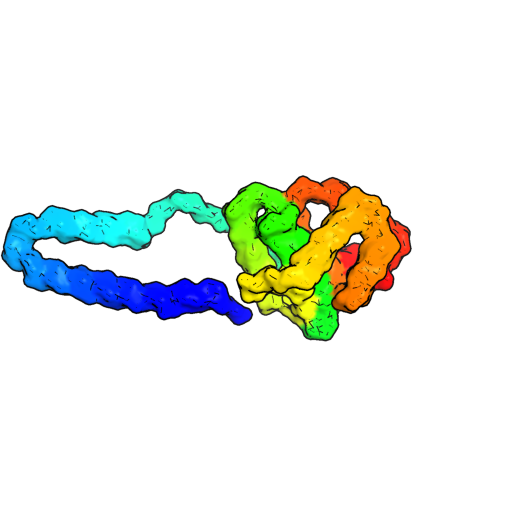4.046 3.221 -0.783 1.00 86.00 84 PRO A C 1
ATOM 677 O O . PRO A 1 84 ? -3.072 2.487 -0.648 1.00 86.00 84 PRO A O 1
ATOM 680 N N . TYR A 1 85 ? -5.139 2.868 -1.465 1.00 81.88 85 TYR A N 1
ATOM 681 C CA . TYR A 1 85 ? -5.302 1.574 -2.143 1.00 81.88 85 TYR A CA 1
ATOM 682 C C . TYR A 1 85 ? -4.330 1.391 -3.309 1.00 81.88 85 TYR A C 1
ATOM 684 O O . TYR A 1 85 ? -3.675 0.358 -3.434 1.00 81.88 85 TYR A O 1
ATOM 692 N N . SER A 1 86 ? -4.284 2.399 -4.176 1.00 78.94 86 SER A N 1
ATOM 693 C CA . SER A 1 86 ? -3.597 2.372 -5.459 1.00 78.94 86 SER A CA 1
ATOM 694 C C . SER A 1 86 ? -3.072 3.763 -5.772 1.00 78.94 86 SER A C 1
ATOM 696 O O . SER A 1 86 ? -3.631 4.769 -5.342 1.00 78.94 86 SER A O 1
ATOM 698 N N . HIS A 1 87 ? -2.031 3.820 -6.595 1.00 77.62 87 HIS A N 1
ATOM 699 C CA . HIS A 1 87 ? -1.522 5.057 -7.177 1.00 77.62 87 HIS A CA 1
ATOM 700 C C . HIS A 1 87 ? -2.558 5.866 -7.973 1.00 77.62 87 HIS A C 1
ATOM 702 O O . HIS A 1 87 ? -2.360 7.060 -8.172 1.00 77.62 87 HIS A O 1
ATOM 708 N N . LEU A 1 88 ? -3.644 5.232 -8.427 1.00 72.50 88 LEU A N 1
ATOM 709 C CA . LEU A 1 88 ? -4.716 5.896 -9.173 1.00 72.50 88 LEU A CA 1
ATOM 710 C C . LEU A 1 88 ? -5.693 6.661 -8.271 1.00 72.50 88 LEU A C 1
ATOM 712 O O . LEU A 1 88 ? -6.369 7.572 -8.742 1.00 72.50 88 LEU A O 1
ATOM 716 N N . PHE A 1 89 ? -5.777 6.302 -6.986 1.00 71.38 89 PHE A N 1
ATOM 717 C CA . PHE A 1 89 ? -6.790 6.819 -6.068 1.00 71.38 89 PHE A CA 1
ATOM 718 C C . PHE A 1 89 ? -6.144 7.256 -4.751 1.00 71.38 89 PHE A C 1
ATOM 720 O O . PHE A 1 89 ? -5.681 6.434 -3.963 1.00 71.38 89 PHE A O 1
ATOM 727 N N . GLY A 1 90 ? -6.116 8.569 -4.511 1.00 63.44 90 GLY A N 1
ATOM 728 C CA . GLY A 1 90 ? -5.650 9.142 -3.246 1.00 63.44 90 GLY A CA 1
ATOM 729 C C . GLY A 1 90 ? -4.131 9.255 -3.091 1.00 63.44 90 GLY A C 1
ATOM 730 O O . GLY A 1 90 ? -3.682 9.560 -1.982 1.00 63.44 90 GLY A O 1
ATOM 731 N N . VAL A 1 91 ? -3.353 9.027 -4.162 1.00 72.94 91 VAL A N 1
ATOM 732 C CA . VAL A 1 91 ? -1.912 9.319 -4.195 1.00 72.94 91 VAL A CA 1
ATOM 733 C C . VAL A 1 91 ? -1.636 10.712 -4.754 1.00 72.94 91 VAL A C 1
ATOM 735 O O . VAL A 1 91 ? -1.958 11.011 -5.905 1.00 72.94 91 VAL A O 1
ATOM 738 N N . LYS A 1 92 ? -0.941 11.532 -3.964 1.00 74.38 92 LYS A N 1
ATOM 739 C CA . LYS A 1 92 ? -0.500 12.867 -4.372 1.00 74.38 92 LYS A CA 1
ATOM 740 C C . LYS A 1 92 ? 0.641 12.817 -5.387 1.00 74.38 92 LYS A C 1
ATOM 742 O O . LYS A 1 92 ? 1.506 11.952 -5.316 1.00 74.38 92 LYS A O 1
ATOM 747 N N . GLY A 1 93 ? 0.712 13.808 -6.277 1.00 71.06 93 GLY A N 1
ATOM 748 C CA . GLY A 1 93 ? 1.913 14.094 -7.082 1.00 71.06 93 GLY A CA 1
ATOM 749 C C . GLY A 1 93 ? 2.130 13.247 -8.343 1.00 71.06 93 GLY A C 1
ATOM 750 O O . GLY A 1 93 ? 3.258 13.148 -8.831 1.00 71.06 93 GLY A O 1
ATOM 751 N N . GLY A 1 94 ? 1.053 12.704 -8.913 1.00 77.00 94 GLY A N 1
ATOM 752 C CA . GLY A 1 94 ? 1.032 12.187 -10.284 1.00 77.00 94 GLY A CA 1
ATOM 753 C C . GLY A 1 94 ? 1.890 10.937 -10.516 1.00 77.00 94 GLY A C 1
ATOM 754 O O . GLY A 1 94 ? 2.224 10.201 -9.589 1.00 77.00 94 GLY A O 1
ATOM 755 N N . ILE A 1 95 ? 2.249 10.691 -11.783 1.00 77.19 95 ILE A N 1
ATOM 756 C CA . ILE A 1 95 ? 2.839 9.417 -12.243 1.00 77.19 95 ILE A CA 1
ATOM 757 C C . ILE A 1 95 ? 4.131 9.065 -11.492 1.00 77.19 95 ILE A C 1
ATOM 759 O O . ILE A 1 95 ? 4.313 7.917 -11.099 1.00 77.19 95 ILE A O 1
ATOM 763 N N . GLY A 1 96 ? 5.020 10.036 -11.254 1.00 78.38 96 GLY A N 1
ATOM 764 C CA . GLY A 1 96 ? 6.307 9.779 -10.598 1.00 78.38 96 GLY A CA 1
ATOM 765 C C . GLY A 1 96 ? 6.158 9.251 -9.169 1.00 78.38 96 GLY A C 1
ATOM 766 O O . GLY A 1 96 ? 6.782 8.253 -8.812 1.00 78.38 96 GLY A O 1
ATOM 767 N N . ILE A 1 97 ? 5.294 9.879 -8.366 1.00 81.00 97 ILE A N 1
ATOM 768 C CA . ILE A 1 97 ? 5.014 9.426 -6.996 1.00 81.00 97 ILE A CA 1
ATOM 769 C C . ILE A 1 97 ? 4.204 8.126 -7.015 1.00 81.00 97 ILE A C 1
ATOM 771 O O . ILE A 1 97 ? 4.469 7.226 -6.218 1.00 81.00 97 ILE A O 1
ATOM 775 N N . GLY A 1 98 ? 3.283 7.982 -7.969 1.00 81.62 98 GLY A N 1
ATOM 776 C CA . GLY A 1 98 ? 2.533 6.747 -8.169 1.00 81.62 98 GLY A CA 1
ATOM 777 C C . GLY A 1 98 ? 3.431 5.532 -8.418 1.00 81.62 98 GLY A C 1
ATOM 778 O O . GLY A 1 98 ? 3.264 4.501 -7.771 1.00 81.62 98 GLY A O 1
ATOM 779 N N . LEU A 1 99 ? 4.442 5.667 -9.282 1.00 79.00 99 LEU A N 1
ATOM 780 C CA . LEU A 1 99 ? 5.419 4.606 -9.552 1.00 79.00 99 LEU A CA 1
ATOM 781 C C . LEU A 1 99 ? 6.263 4.259 -8.319 1.00 79.00 99 LEU A C 1
ATOM 783 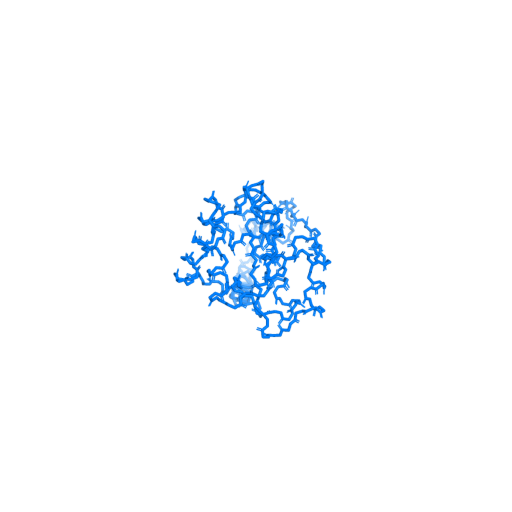O O . LEU A 1 99 ? 6.533 3.082 -8.069 1.00 79.00 99 LEU A O 1
ATOM 787 N N . GLN A 1 100 ? 6.652 5.258 -7.521 1.00 82.75 100 GLN A N 1
ATOM 788 C CA . GLN A 1 100 ? 7.355 5.019 -6.257 1.00 82.75 100 GLN A CA 1
ATOM 789 C C . GLN A 1 100 ? 6.484 4.251 -5.262 1.00 82.75 100 GLN A C 1
ATOM 791 O O . GLN A 1 100 ? 6.964 3.305 -4.639 1.00 82.75 100 GLN A O 1
ATOM 796 N N . TYR A 1 101 ? 5.210 4.629 -5.141 1.00 83.69 101 TYR A N 1
ATOM 797 C CA . TYR A 1 101 ? 4.244 3.941 -4.293 1.00 83.69 101 TYR A CA 1
ATOM 798 C C . TYR A 1 101 ? 4.066 2.478 -4.719 1.00 83.69 101 TYR A C 1
ATOM 800 O O . TYR A 1 101 ? 4.240 1.589 -3.891 1.00 83.69 101 TYR A O 1
ATOM 808 N N . ILE A 1 102 ? 3.811 2.217 -6.007 1.00 81.75 102 ILE A N 1
ATOM 809 C CA . ILE A 1 102 ? 3.653 0.850 -6.535 1.00 81.75 102 ILE A CA 1
ATOM 810 C C . ILE A 1 102 ? 4.895 0.012 -6.237 1.00 81.75 102 ILE A C 1
ATOM 812 O O . ILE A 1 102 ? 4.787 -1.091 -5.710 1.00 81.75 102 ILE A O 1
ATOM 816 N N . THR A 1 103 ? 6.078 0.553 -6.538 1.00 81.38 103 THR A N 1
ATOM 817 C CA . THR A 1 103 ? 7.349 -0.147 -6.317 1.00 81.38 103 THR A CA 1
ATOM 818 C C . THR A 1 103 ? 7.525 -0.498 -4.844 1.00 81.38 103 THR A C 1
ATOM 820 O O . THR A 1 103 ? 7.910 -1.616 -4.511 1.00 81.38 103 THR A O 1
ATOM 823 N N . LYS A 1 104 ? 7.212 0.442 -3.948 1.00 82.50 104 LYS A N 1
ATOM 824 C CA . LYS A 1 104 ? 7.306 0.226 -2.508 1.00 82.50 104 LYS A CA 1
ATOM 825 C C . LYS A 1 104 ? 6.331 -0.842 -2.022 1.00 82.50 104 LYS A C 1
ATOM 827 O O . LYS A 1 104 ? 6.761 -1.754 -1.328 1.00 82.50 104 LYS A O 1
ATOM 832 N N . VAL A 1 105 ? 5.054 -0.749 -2.390 1.00 82.38 105 VAL A N 1
ATOM 833 C CA . VAL A 1 105 ? 4.025 -1.715 -1.973 1.00 82.38 105 VAL A CA 1
ATOM 834 C C . VAL A 1 105 ? 4.349 -3.112 -2.485 1.00 82.38 105 VAL A C 1
ATOM 836 O O . VAL A 1 105 ? 4.240 -4.076 -1.730 1.00 82.38 105 VAL A O 1
ATOM 839 N N . GLU A 1 106 ? 4.818 -3.225 -3.728 1.00 81.12 106 GLU A N 1
ATOM 840 C CA . GLU A 1 106 ? 5.251 -4.500 -4.294 1.00 81.12 106 GLU A CA 1
ATOM 841 C C . GLU A 1 106 ? 6.422 -5.085 -3.491 1.00 81.12 106 GLU A C 1
ATOM 843 O O . GLU A 1 106 ? 6.363 -6.236 -3.060 1.00 81.12 106 GLU A O 1
ATOM 848 N N . LEU A 1 107 ? 7.464 -4.295 -3.214 1.00 81.25 107 LEU A N 1
ATOM 849 C CA . LEU A 1 107 ? 8.608 -4.745 -2.414 1.00 81.25 107 LEU A CA 1
ATOM 850 C C . LEU A 1 107 ? 8.204 -5.134 -0.985 1.00 81.25 107 LEU A C 1
ATOM 852 O O . LEU A 1 107 ? 8.605 -6.196 -0.509 1.00 81.25 107 LEU A O 1
ATOM 856 N N . ASP A 1 108 ? 7.379 -4.317 -0.330 1.00 82.12 108 ASP A N 1
ATOM 857 C CA . ASP A 1 108 ? 6.880 -4.564 1.023 1.00 82.12 108 ASP A CA 1
ATOM 858 C C . ASP A 1 108 ? 6.043 -5.854 1.077 1.00 82.12 108 ASP A C 1
ATOM 860 O O . ASP A 1 108 ? 6.240 -6.679 1.970 1.00 82.12 108 ASP A O 1
ATOM 864 N N . SER A 1 109 ? 5.175 -6.084 0.084 1.00 81.06 109 SER A N 1
ATOM 865 C CA . SER A 1 109 ? 4.330 -7.285 0.001 1.00 81.06 109 SER A CA 1
ATOM 866 C C . SER A 1 109 ? 5.116 -8.590 -0.147 1.00 81.06 109 SER A C 1
ATOM 868 O O . SER A 1 109 ? 4.644 -9.644 0.271 1.00 81.06 109 SER A O 1
ATOM 870 N N . ASN A 1 110 ? 6.331 -8.526 -0.702 1.00 81.00 110 ASN A N 1
ATOM 871 C CA . ASN A 1 110 ? 7.232 -9.674 -0.788 1.00 81.00 110 ASN A CA 1
ATOM 872 C C . ASN A 1 110 ? 8.071 -9.859 0.496 1.00 81.00 110 ASN A C 1
ATOM 874 O O . ASN A 1 110 ? 8.731 -10.889 0.645 1.00 81.00 110 ASN A O 1
ATOM 878 N N . PHE A 1 111 ? 8.085 -8.879 1.405 1.00 85.62 111 PHE A N 1
ATOM 879 C CA . PHE A 1 111 ? 8.918 -8.901 2.608 1.00 85.62 111 PHE A CA 1
ATOM 880 C C . PHE A 1 111 ? 8.194 -9.434 3.853 1.00 85.62 111 PHE A C 1
ATOM 882 O O . PHE A 1 111 ? 8.804 -10.163 4.642 1.00 85.62 111 PHE A O 1
ATOM 889 N N . TYR A 1 112 ? 6.923 -9.073 4.056 1.00 86.12 112 TYR A N 1
ATOM 890 C CA . TYR A 1 112 ? 6.119 -9.552 5.187 1.00 86.12 112 TYR A CA 1
ATOM 891 C C . TYR A 1 112 ? 5.272 -10.782 4.832 1.00 86.12 112 TYR A C 1
ATOM 893 O O . TYR A 1 112 ? 5.083 -11.121 3.670 1.00 86.12 112 TYR A O 1
ATOM 901 N N . ASN A 1 113 ? 4.733 -11.455 5.854 1.00 86.19 113 ASN A N 1
ATOM 902 C CA . ASN A 1 113 ? 3.986 -12.704 5.681 1.00 86.19 113 ASN A CA 1
ATOM 903 C C . ASN A 1 113 ? 2.472 -12.522 5.477 1.00 86.19 113 ASN A C 1
ATOM 905 O O . ASN A 1 113 ? 1.802 -13.513 5.214 1.00 86.19 113 ASN A O 1
ATOM 909 N N . CYS A 1 114 ? 1.928 -11.307 5.604 1.00 89.50 114 CYS A N 1
ATOM 910 C CA . CYS A 1 114 ? 0.489 -11.050 5.489 1.00 89.50 114 CYS A CA 1
ATOM 911 C C . CYS A 1 114 ? -0.080 -11.331 4.096 1.00 89.50 114 CYS A C 1
ATOM 913 O O . CYS A 1 114 ? 0.563 -11.064 3.079 1.00 89.50 114 CYS A O 1
ATOM 915 N N . ARG A 1 115 ? -1.369 -11.678 4.042 1.00 88.81 115 ARG A N 1
ATOM 916 C CA . ARG A 1 115 ? -2.163 -11.553 2.818 1.00 88.81 115 ARG A CA 1
ATOM 917 C C . ARG A 1 115 ? -2.591 -10.097 2.623 1.00 88.81 115 ARG A C 1
ATOM 919 O O . ARG A 1 115 ? -3.411 -9.575 3.375 1.00 88.81 115 ARG A O 1
ATOM 926 N N . LEU A 1 116 ? -2.071 -9.444 1.590 1.00 86.81 116 LEU A N 1
ATOM 927 C CA . LEU A 1 116 ? -2.430 -8.064 1.256 1.00 86.81 116 LEU A CA 1
ATOM 928 C C . LEU A 1 116 ? -3.759 -8.015 0.475 1.00 86.81 116 LEU A C 1
ATOM 930 O O . LEU A 1 116 ? -3.905 -8.688 -0.545 1.00 86.81 116 LEU A O 1
ATOM 934 N N . VAL A 1 117 ? -4.731 -7.215 0.935 1.00 83.31 117 VAL A N 1
ATOM 935 C CA . VAL A 1 117 ? -6.019 -7.004 0.230 1.00 83.31 117 VAL A CA 1
ATOM 936 C C . VAL A 1 117 ? -5.818 -6.216 -1.058 1.00 83.31 117 VAL A C 1
ATOM 938 O O . VAL A 1 117 ? -6.484 -6.474 -2.053 1.00 83.31 117 VAL A O 1
ATOM 941 N N . ASN A 1 118 ? -4.886 -5.267 -1.034 1.00 76.75 118 ASN A N 1
ATOM 942 C CA . ASN A 1 118 ? -4.533 -4.411 -2.157 1.00 76.75 118 ASN A CA 1
ATOM 943 C C . ASN A 1 118 ? -3.165 -4.747 -2.753 1.00 76.75 118 ASN A C 1
ATOM 945 O O . ASN A 1 118 ? -2.390 -3.855 -3.086 1.00 76.75 118 ASN A O 1
ATOM 949 N N . GLY A 1 119 ? -2.852 -6.041 -2.858 1.00 64.75 119 GLY A N 1
ATOM 950 C CA . GLY A 1 119 ? -1.658 -6.478 -3.574 1.00 64.75 119 GLY A CA 1
ATOM 951 C C . GLY A 1 119 ? -1.674 -5.964 -5.007 1.00 64.75 119 GLY A C 1
ATOM 952 O O . GLY A 1 119 ? -2.697 -6.057 -5.688 1.00 64.75 119 GLY A O 1
ATOM 953 N N . TYR A 1 120 ? -0.545 -5.419 -5.463 1.00 63.03 120 TYR A N 1
ATOM 954 C CA . TYR A 1 120 ? -0.415 -4.914 -6.823 1.00 63.03 120 TYR A CA 1
ATOM 955 C C . TYR A 1 120 ? -0.301 -6.093 -7.797 1.00 63.03 120 TYR A C 1
ATOM 957 O O . TYR A 1 120 ? 0.775 -6.513 -8.199 1.00 63.03 120 TYR A O 1
ATOM 965 N N . THR A 1 121 ? -1.443 -6.665 -8.174 1.00 58.72 121 THR A N 1
ATOM 966 C CA . THR A 1 121 ? -1.498 -7.782 -9.135 1.00 58.72 121 THR A CA 1
ATOM 967 C C . THR A 1 121 ? -1.407 -7.317 -10.593 1.00 58.72 121 THR A C 1
ATOM 969 O O . THR A 1 121 ? -1.398 -8.143 -11.501 1.00 58.72 121 THR A O 1
ATOM 972 N N . GLY A 1 122 ? -1.362 -6.001 -10.834 1.00 55.91 122 GLY A N 1
ATOM 973 C CA . GLY A 1 122 ? -1.488 -5.403 -12.167 1.00 55.91 122 GLY A CA 1
ATOM 974 C C . GLY A 1 122 ? -2.923 -5.382 -12.711 1.00 55.91 122 GLY A C 1
ATOM 975 O O . GLY A 1 122 ? -3.137 -4.841 -13.792 1.00 55.91 122 GLY A O 1
ATOM 976 N N . TYR A 1 123 ? -3.898 -5.922 -11.966 1.00 57.88 123 TYR A N 1
ATOM 977 C CA . TYR A 1 123 ? -5.314 -5.939 -12.327 1.00 57.88 123 TYR A CA 1
ATOM 978 C C . TYR A 1 123 ? -6.169 -5.348 -11.203 1.00 57.88 123 TYR A C 1
ATOM 980 O O . TYR A 1 123 ? -6.286 -5.914 -10.116 1.00 57.88 123 TYR A O 1
ATOM 988 N N . ASP A 1 124 ? -6.810 -4.220 -11.491 1.00 66.81 124 ASP A N 1
ATOM 989 C CA . ASP A 1 124 ? -7.827 -3.630 -10.627 1.00 66.81 124 ASP A CA 1
ATOM 990 C C . ASP A 1 124 ? -9.177 -4.308 -10.902 1.00 66.81 124 ASP A C 1
ATOM 992 O O . ASP A 1 124 ? -9.928 -3.914 -11.794 1.00 66.81 124 ASP A O 1
ATOM 996 N N . ILE A 1 125 ? -9.477 -5.374 -10.154 1.00 74.81 125 ILE A N 1
ATOM 997 C CA . ILE A 1 125 ? -10.780 -6.053 -10.235 1.00 74.81 125 ILE A CA 1
ATOM 998 C C . ILE A 1 125 ? -11.866 -5.061 -9.771 1.00 74.81 125 ILE A C 1
ATOM 1000 O O . ILE A 1 125 ? -11.697 -4.471 -8.697 1.00 74.81 125 ILE A O 1
ATOM 1004 N N . PRO A 1 126 ? -12.983 -4.882 -10.510 1.00 80.31 126 PRO A N 1
ATOM 1005 C CA . PRO A 1 126 ? -14.010 -3.888 -10.179 1.00 80.31 126 PRO A CA 1
ATOM 1006 C C . PRO A 1 126 ? -14.494 -3.951 -8.726 1.00 80.31 126 PRO A C 1
ATOM 1008 O O . PRO A 1 126 ? -14.607 -2.927 -8.060 1.00 80.31 126 PRO A O 1
ATOM 1011 N N . GLU A 1 127 ? -14.683 -5.157 -8.189 1.00 81.94 127 GLU A N 1
ATOM 1012 C CA . GLU A 1 127 ? -15.132 -5.382 -6.808 1.00 81.94 127 GLU A CA 1
ATOM 1013 C C . GLU A 1 127 ? -14.138 -4.856 -5.761 1.00 81.94 127 GLU A C 1
ATOM 1015 O O . GLU A 1 127 ? -14.533 -4.416 -4.676 1.00 81.94 127 GLU A O 1
ATOM 1020 N N . THR A 1 128 ? -12.841 -4.913 -6.068 1.00 81.44 128 THR A N 1
ATOM 1021 C CA . THR A 1 128 ? -11.776 -4.381 -5.216 1.00 81.44 128 THR A CA 1
ATOM 1022 C C . THR A 1 128 ? -11.785 -2.859 -5.278 1.00 81.44 128 THR A C 1
ATOM 1024 O O . THR A 1 128 ? -11.788 -2.209 -4.235 1.00 81.44 128 THR A O 1
ATOM 1027 N N . VAL A 1 129 ? -11.892 -2.281 -6.477 1.00 83.94 129 VAL A N 1
ATOM 1028 C CA . VAL A 1 129 ? -11.989 -0.824 -6.659 1.00 83.94 129 VAL A CA 1
ATOM 1029 C C . VAL A 1 129 ? -13.197 -0.257 -5.914 1.00 83.94 129 VAL A C 1
ATOM 1031 O O . VAL A 1 129 ? -13.051 0.687 -5.139 1.00 83.94 129 VAL A O 1
ATOM 1034 N N . GLU A 1 130 ? -14.375 -0.864 -6.068 1.00 87.50 130 GLU A N 1
ATOM 1035 C CA . GLU A 1 130 ? -15.586 -0.455 -5.352 1.00 87.50 130 GLU A CA 1
ATOM 1036 C C . GLU A 1 130 ? -15.428 -0.547 -3.833 1.00 87.50 130 GLU A C 1
ATOM 1038 O O . GLU A 1 130 ? -15.896 0.328 -3.099 1.00 87.50 130 GLU A O 1
ATOM 1043 N N . PHE A 1 131 ? -14.782 -1.608 -3.341 1.00 89.00 131 PHE A N 1
ATOM 1044 C CA . PHE A 1 131 ? -14.504 -1.760 -1.917 1.00 89.00 131 PHE A CA 1
ATOM 1045 C C . PHE A 1 131 ? -13.666 -0.588 -1.394 1.00 89.00 131 PHE A C 1
ATOM 1047 O O . PHE A 1 131 ? -14.030 0.012 -0.381 1.00 89.00 131 PHE A O 1
ATOM 1054 N N . PHE A 1 132 ? -12.595 -0.215 -2.094 1.00 88.12 132 PHE A N 1
ATOM 1055 C CA . PHE A 1 132 ? -11.722 0.876 -1.661 1.00 88.12 132 PHE A CA 1
ATOM 1056 C C . PHE A 1 132 ? -12.348 2.260 -1.831 1.00 88.12 132 PHE A C 1
ATOM 1058 O O . PHE A 1 132 ? -12.203 3.099 -0.947 1.00 88.12 132 PHE A O 1
ATOM 1065 N N . GLN A 1 133 ? -13.147 2.482 -2.875 1.00 89.12 133 GLN A N 1
ATOM 1066 C CA . GLN A 1 133 ? -13.945 3.706 -3.000 1.00 89.12 133 GLN A CA 1
ATOM 1067 C C . GLN A 1 133 ? -14.947 3.851 -1.848 1.00 89.12 133 GLN A C 1
ATOM 1069 O O . GLN A 1 133 ? -15.126 4.947 -1.313 1.00 89.12 133 GLN A O 1
ATOM 1074 N N . LYS A 1 134 ? -15.576 2.748 -1.418 1.00 92.25 134 LYS A N 1
ATOM 1075 C CA . LYS A 1 134 ? -16.433 2.740 -0.224 1.00 92.25 134 LYS A CA 1
ATOM 1076 C C . LYS A 1 134 ? -15.623 3.041 1.034 1.00 92.25 134 LYS A C 1
ATOM 1078 O O . LYS A 1 134 ? -16.069 3.859 1.831 1.00 92.25 134 LYS A O 1
ATOM 1083 N N . VAL A 1 135 ? -14.445 2.438 1.208 1.00 92.31 135 VAL A N 1
ATOM 1084 C CA . VAL A 1 135 ? -13.541 2.747 2.331 1.00 92.31 135 VAL A CA 1
ATOM 1085 C C . VAL A 1 135 ? -13.244 4.247 2.393 1.00 92.31 135 VAL A C 1
ATOM 1087 O O . VAL A 1 135 ? -13.506 4.869 3.424 1.00 92.31 135 VAL A O 1
ATOM 1090 N N . ASP A 1 136 ? -12.792 4.838 1.288 1.00 90.19 136 ASP A N 1
ATOM 1091 C CA . ASP A 1 136 ? -12.462 6.261 1.214 1.00 90.19 136 ASP A CA 1
ATOM 1092 C C . ASP A 1 136 ? -13.688 7.128 1.513 1.00 90.19 136 ASP A C 1
ATOM 1094 O O . ASP A 1 136 ? -13.627 8.034 2.345 1.00 90.19 136 ASP A O 1
ATOM 1098 N N . HIS A 1 137 ? -14.841 6.812 0.916 1.00 93.12 137 HIS A N 1
ATOM 1099 C CA . HIS A 1 137 ? -16.086 7.531 1.172 1.00 93.12 137 HIS A CA 1
ATOM 1100 C C . HIS A 1 137 ? -16.489 7.489 2.655 1.00 93.12 137 HIS A C 1
ATOM 1102 O O . HIS A 1 137 ? -16.909 8.504 3.215 1.00 93.12 137 HIS A O 1
ATOM 1108 N N . LEU A 1 138 ? -16.366 6.336 3.317 1.00 95.31 138 LEU A N 1
ATOM 1109 C CA . LEU A 1 138 ? -16.707 6.193 4.734 1.00 95.31 138 LEU A CA 1
ATOM 1110 C C . LEU A 1 138 ? -15.749 6.979 5.636 1.00 95.31 138 LEU A C 1
ATOM 1112 O O . LEU A 1 138 ? -16.203 7.586 6.610 1.00 95.31 138 LEU A O 1
ATOM 1116 N N . ILE A 1 139 ? -14.459 7.026 5.291 1.00 93.50 139 ILE A N 1
ATOM 1117 C CA . ILE A 1 139 ? -13.457 7.836 5.996 1.00 93.50 139 ILE A CA 1
ATOM 1118 C C . ILE A 1 139 ? -13.773 9.328 5.837 1.00 93.50 139 ILE A C 1
ATOM 1120 O O . ILE A 1 139 ? -13.884 10.039 6.837 1.00 93.50 139 ILE A O 1
ATOM 1124 N N . MET A 1 140 ? -14.004 9.796 4.606 1.00 91.75 140 MET A N 1
ATOM 1125 C CA . MET A 1 140 ? -14.293 11.209 4.314 1.00 91.75 140 MET A CA 1
ATOM 1126 C C . MET A 1 140 ? -15.568 11.703 5.006 1.00 91.75 140 MET A C 1
ATOM 1128 O O . MET A 1 140 ? -15.628 12.838 5.476 1.00 91.75 140 MET A O 1
ATOM 1132 N N . ASN A 1 141 ? -16.574 10.836 5.130 1.00 95.50 141 ASN A N 1
ATOM 1133 C CA . ASN A 1 141 ? -17.856 11.164 5.753 1.00 95.50 141 ASN A CA 1
ATOM 1134 C C . ASN A 1 141 ? -17.940 10.799 7.246 1.00 95.50 141 ASN A C 1
ATOM 1136 O O . ASN A 1 141 ? -19.022 10.880 7.830 1.00 95.50 141 ASN A O 1
ATOM 1140 N N . ASN A 1 142 ? -16.829 10.403 7.881 1.00 95.00 142 ASN A N 1
ATOM 1141 C CA . ASN A 1 142 ? -16.771 10.021 9.299 1.00 95.00 142 ASN A CA 1
ATOM 1142 C C . ASN A 1 142 ? -17.790 8.927 9.696 1.00 95.00 142 ASN A C 1
ATOM 1144 O O . ASN A 1 142 ? -18.378 8.953 10.779 1.00 95.00 142 ASN A O 1
ATOM 1148 N N . LYS A 1 143 ? -18.016 7.947 8.815 1.00 96.44 143 LYS A N 1
ATOM 1149 C CA . LYS A 1 143 ? -18.952 6.830 9.019 1.00 96.44 143 LYS A CA 1
ATOM 1150 C C . LYS A 1 143 ? -18.259 5.651 9.713 1.00 96.44 143 LYS A C 1
ATOM 1152 O O . LYS A 1 143 ? -17.986 4.616 9.112 1.00 96.44 143 LYS A O 1
ATOM 1157 N N . TYR A 1 144 ? -17.959 5.822 11.000 1.00 93.88 144 TYR A N 1
ATOM 1158 C CA . TYR A 1 144 ? -17.130 4.897 11.791 1.00 93.88 144 TYR A CA 1
ATOM 1159 C C . TYR A 1 144 ? -17.661 3.455 11.871 1.00 93.88 144 TYR A C 1
ATOM 1161 O O . TYR A 1 144 ? -16.904 2.504 11.679 1.00 93.88 144 TYR A O 1
ATOM 1169 N N . ASN A 1 145 ? -18.958 3.283 12.151 1.00 93.88 145 ASN A N 1
ATOM 1170 C CA . ASN A 1 145 ? -19.564 1.955 12.312 1.00 93.88 145 ASN A CA 1
ATOM 1171 C C . ASN A 1 145 ? -19.619 1.195 10.985 1.00 93.88 145 ASN A C 1
ATOM 1173 O O . ASN A 1 145 ? -19.265 0.020 10.927 1.00 93.88 145 ASN A O 1
ATOM 1177 N N . ASP A 1 146 ? -20.000 1.888 9.916 1.00 96.06 146 ASP A N 1
ATOM 1178 C CA . ASP A 1 146 ? -20.050 1.322 8.570 1.00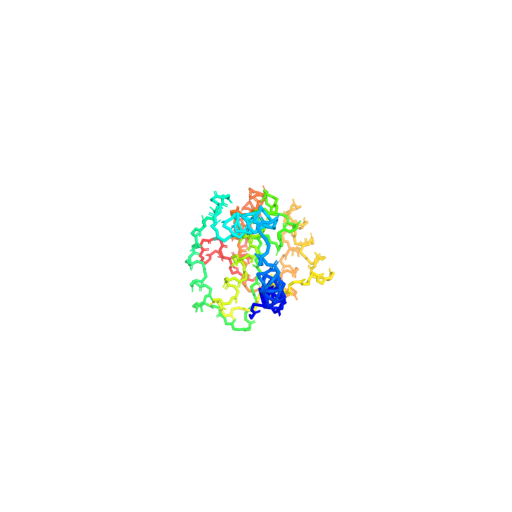 96.06 146 ASP A CA 1
ATOM 1179 C C . ASP A 1 146 ? -18.649 0.926 8.100 1.00 96.06 146 ASP A C 1
ATOM 1181 O O . ASP A 1 146 ? -18.463 -0.167 7.568 1.00 96.06 146 ASP A O 1
ATOM 1185 N N . PHE A 1 147 ? -17.641 1.761 8.378 1.00 95.44 147 PHE A N 1
ATOM 1186 C CA . PHE A 1 147 ? -16.244 1.425 8.116 1.00 95.44 147 PHE A CA 1
ATOM 1187 C C . PHE A 1 147 ? -15.832 0.168 8.883 1.00 95.44 147 PHE A C 1
ATOM 1189 O O . PHE A 1 147 ? -15.300 -0.764 8.290 1.00 95.44 147 PHE A O 1
ATOM 1196 N N . ARG A 1 148 ? -16.125 0.088 10.188 1.00 94.56 148 ARG A N 1
ATOM 1197 C CA . ARG A 1 148 ? -15.813 -1.100 10.995 1.00 94.56 148 ARG A CA 1
ATOM 1198 C C . ARG A 1 148 ? -16.428 -2.363 10.392 1.00 94.56 148 ARG A C 1
ATOM 1200 O O . ARG A 1 148 ? -15.734 -3.368 10.260 1.00 94.56 148 ARG A O 1
ATOM 1207 N N . ASN A 1 149 ? -17.703 -2.307 10.019 1.00 95.31 149 ASN A N 1
ATOM 1208 C CA . ASN A 1 149 ? -18.413 -3.436 9.424 1.00 95.31 149 ASN A CA 1
ATOM 1209 C C . ASN A 1 149 ? -17.795 -3.839 8.080 1.00 95.31 149 ASN A C 1
ATOM 1211 O O . ASN A 1 149 ? -17.570 -5.024 7.834 1.00 95.31 149 ASN A O 1
ATOM 1215 N N . LEU A 1 150 ? -17.454 -2.855 7.245 1.00 94.50 150 LEU A N 1
ATOM 1216 C CA . LEU A 1 150 ? -16.818 -3.079 5.952 1.00 94.50 150 LEU A CA 1
ATOM 1217 C C . LEU A 1 150 ? -15.450 -3.758 6.106 1.00 94.50 150 LEU A C 1
ATOM 1219 O O . LEU A 1 150 ? -15.188 -4.765 5.452 1.00 94.50 150 LEU A O 1
ATOM 1223 N N . ILE A 1 151 ? -14.604 -3.265 7.012 1.00 93.56 151 ILE A N 1
ATOM 1224 C CA . ILE A 1 151 ? -13.274 -3.831 7.270 1.00 93.56 151 ILE A CA 1
ATOM 1225 C C . ILE A 1 151 ? -13.372 -5.250 7.851 1.00 93.56 151 ILE A C 1
ATOM 1227 O O . ILE A 1 151 ? -12.657 -6.152 7.406 1.00 93.56 151 ILE A O 1
ATOM 1231 N N . LYS A 1 152 ? -14.316 -5.490 8.773 1.00 93.06 152 LYS A N 1
ATOM 1232 C CA . LYS A 1 152 ? -14.571 -6.830 9.326 1.00 93.06 152 LYS A CA 1
ATOM 1233 C C . LYS A 1 152 ? -15.075 -7.819 8.276 1.00 93.06 152 LYS A C 1
ATOM 1235 O O . LYS A 1 152 ? -14.671 -8.974 8.313 1.00 93.06 152 LYS A O 1
ATOM 1240 N N . SER A 1 153 ? -15.879 -7.377 7.305 1.00 93.12 153 SER A N 1
ATOM 1241 C CA . SER A 1 153 ? -16.397 -8.252 6.239 1.00 93.12 153 SER A CA 1
ATOM 1242 C C . SER A 1 153 ? -15.305 -8.884 5.363 1.00 93.12 153 SER A C 1
ATOM 1244 O O . SER A 1 153 ? -15.517 -9.941 4.774 1.00 93.12 153 SER A O 1
ATOM 1246 N N . ARG A 1 154 ? -14.119 -8.262 5.294 1.00 90.94 154 ARG A N 1
ATOM 1247 C CA . ARG A 1 154 ? -12.944 -8.770 4.567 1.00 90.94 154 ARG A CA 1
ATOM 1248 C C . ARG A 1 154 ? -11.908 -9.431 5.485 1.00 90.94 154 ARG A C 1
ATOM 1250 O O . ARG A 1 154 ? -10.808 -9.722 5.027 1.00 90.94 154 ARG A O 1
ATOM 1257 N N . ASN A 1 155 ? -12.245 -9.664 6.758 1.00 94.12 155 ASN A N 1
ATOM 1258 C CA . ASN A 1 155 ? -11.353 -10.226 7.780 1.00 94.12 155 ASN A CA 1
ATOM 1259 C C . ASN A 1 155 ? -10.032 -9.457 7.948 1.00 94.12 155 ASN A C 1
ATOM 1261 O O . ASN A 1 155 ? -9.016 -10.042 8.315 1.00 94.12 155 ASN A O 1
ATOM 1265 N N . ILE A 1 156 ? -10.031 -8.149 7.677 1.00 94.81 156 ILE A N 1
ATOM 1266 C CA . ILE A 1 156 ? -8.831 -7.318 7.794 1.00 94.81 156 ILE A CA 1
ATOM 1267 C C . ILE A 1 156 ? -8.429 -7.234 9.266 1.00 94.81 156 ILE A C 1
ATOM 1269 O O . ILE A 1 156 ? -9.180 -6.725 10.099 1.00 94.81 156 ILE A O 1
ATOM 1273 N N . LYS A 1 157 ? -7.224 -7.718 9.570 1.00 95.88 157 LYS A N 1
ATOM 1274 C CA . LYS A 1 157 ? -6.640 -7.714 10.915 1.00 95.88 157 LYS A CA 1
ATOM 1275 C C . LYS A 1 157 ? -5.718 -6.522 11.129 1.00 95.88 157 LYS A C 1
ATOM 1277 O O . LYS A 1 157 ? -5.686 -5.968 12.228 1.00 95.88 157 LYS A O 1
ATOM 1282 N N . TYR A 1 158 ? -4.998 -6.122 10.082 1.00 95.44 158 TYR A N 1
ATOM 1283 C CA . TYR A 1 158 ? -4.060 -5.006 10.120 1.00 95.44 158 TYR A CA 1
ATOM 1284 C C . TYR A 1 158 ? -4.410 -3.949 9.078 1.00 95.44 158 TYR A C 1
ATOM 1286 O O . TYR A 1 158 ? -4.767 -4.258 7.942 1.00 95.44 158 TYR A O 1
ATOM 1294 N N . LEU A 1 159 ? -4.262 -2.691 9.474 1.00 94.44 159 LEU A N 1
ATOM 1295 C CA . LEU A 1 159 ? -4.412 -1.516 8.635 1.00 94.44 159 LEU A CA 1
ATOM 1296 C C . LEU A 1 159 ? -3.106 -0.726 8.659 1.00 94.44 159 LEU A C 1
ATOM 1298 O O . LEU A 1 159 ? -2.718 -0.211 9.703 1.00 94.44 159 LEU A O 1
ATOM 1302 N N . GLN A 1 160 ? -2.441 -0.601 7.518 1.00 93.19 160 GLN A N 1
ATOM 1303 C CA . GLN A 1 160 ? -1.245 0.221 7.366 1.00 93.19 160 GLN A CA 1
ATOM 1304 C C . GLN A 1 160 ? -1.576 1.481 6.567 1.00 93.19 160 GLN A C 1
ATOM 1306 O O . GLN A 1 160 ? -2.155 1.424 5.485 1.00 93.19 160 GLN A O 1
ATOM 1311 N N . ILE A 1 161 ? -1.152 2.628 7.082 1.00 91.62 161 ILE A N 1
ATOM 1312 C CA . ILE A 1 161 ? -1.276 3.918 6.413 1.00 91.62 161 ILE A CA 1
ATOM 1313 C C . ILE A 1 161 ? 0.092 4.316 5.868 1.00 91.62 161 ILE A C 1
ATOM 1315 O O . ILE A 1 161 ? 1.106 4.238 6.568 1.00 91.62 161 ILE A O 1
ATOM 1319 N N . ASN A 1 162 ? 0.118 4.761 4.617 1.00 89.25 162 ASN A N 1
ATOM 1320 C CA . ASN A 1 162 ? 1.292 5.321 3.965 1.00 89.25 162 ASN A CA 1
ATOM 1321 C C . ASN A 1 162 ? 1.105 6.841 3.812 1.00 89.25 162 ASN A C 1
ATOM 1323 O O . ASN A 1 162 ? 0.744 7.320 2.731 1.00 89.25 162 ASN A O 1
ATOM 1327 N N . PRO A 1 163 ? 1.288 7.610 4.906 1.00 88.75 163 PRO A N 1
ATOM 1328 C CA . PRO A 1 163 ? 0.976 9.039 4.953 1.00 88.75 163 PRO A CA 1
ATOM 1329 C C . PRO A 1 163 ? 1.758 9.863 3.929 1.00 88.75 163 PRO A C 1
ATOM 1331 O O . PRO A 1 163 ? 1.273 10.888 3.455 1.00 88.75 163 PRO A O 1
ATOM 1334 N N . GLU A 1 164 ? 2.950 9.402 3.550 1.00 86.25 164 GLU A N 1
ATOM 1335 C CA . GLU A 1 164 ? 3.797 10.048 2.554 1.00 86.25 164 GLU A CA 1
ATOM 1336 C C . GLU A 1 164 ? 3.136 10.158 1.170 1.00 86.25 164 GLU A C 1
ATOM 1338 O O . GLU A 1 164 ? 3.506 11.049 0.407 1.00 86.25 164 GLU A O 1
ATOM 1343 N N . TYR A 1 165 ? 2.129 9.328 0.872 1.00 87.00 165 TYR A N 1
ATOM 1344 C CA . TYR A 1 165 ? 1.441 9.313 -0.418 1.00 87.00 165 TYR A CA 1
ATOM 1345 C C . TYR A 1 165 ? 0.025 9.896 -0.371 1.00 87.00 165 TYR A C 1
ATOM 1347 O O . TYR A 1 165 ? -0.515 10.187 -1.425 1.00 87.00 165 TYR A O 1
ATOM 1355 N N . LEU A 1 166 ? -0.571 10.129 0.802 1.00 87.88 166 LEU A N 1
ATOM 1356 C CA . LEU A 1 166 ? -1.964 10.586 0.905 1.00 87.88 166 LEU A CA 1
ATOM 1357 C C . LEU A 1 166 ? -2.143 12.081 0.598 1.00 87.88 166 LEU A C 1
ATOM 1359 O O . LEU A 1 166 ? -1.453 12.921 1.181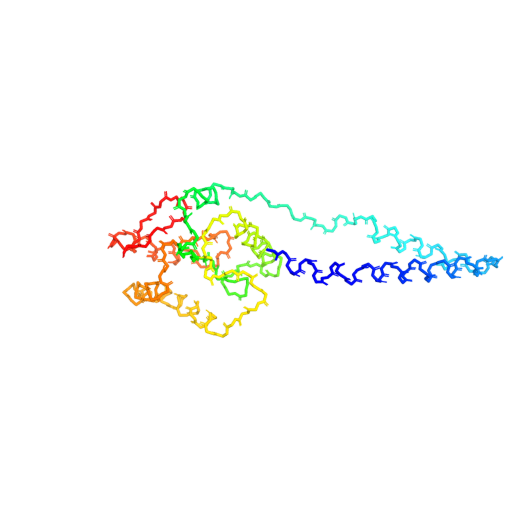 1.00 87.88 166 LEU A O 1
ATOM 1363 N N . ASP A 1 167 ? -3.136 12.415 -0.235 1.00 84.56 167 ASP A N 1
ATOM 1364 C CA . ASP A 1 167 ? -3.568 13.804 -0.492 1.00 84.56 167 ASP A CA 1
ATOM 1365 C C . ASP A 1 167 ? -4.248 14.445 0.734 1.00 84.56 167 ASP A C 1
ATOM 1367 O O . ASP A 1 167 ? -3.946 15.573 1.119 1.00 84.56 167 ASP A O 1
ATOM 1371 N N . ASN A 1 168 ? -5.139 13.705 1.402 1.00 85.62 168 ASN A N 1
ATOM 1372 C CA . ASN A 1 168 ? -6.005 14.215 2.475 1.00 85.62 168 ASN A CA 1
ATOM 1373 C C . ASN A 1 168 ? -5.600 13.711 3.867 1.00 85.62 168 ASN A C 1
ATOM 1375 O O . ASN A 1 168 ? -6.454 13.350 4.678 1.00 85.62 168 ASN A O 1
ATOM 1379 N N . LEU A 1 169 ? -4.295 13.673 4.155 1.00 90.50 169 LEU A N 1
ATOM 1380 C CA . LEU A 1 169 ? -3.735 13.047 5.362 1.00 90.50 169 LEU A CA 1
ATOM 1381 C C . LEU A 1 169 ? -4.450 13.454 6.666 1.00 90.50 169 LEU A C 1
ATOM 1383 O O . LEU A 1 169 ? -4.806 12.594 7.466 1.00 90.50 169 LEU A O 1
ATOM 1387 N N . HIS A 1 170 ? -4.733 14.745 6.844 1.00 91.81 170 HIS A N 1
ATOM 1388 C CA . HIS A 1 170 ? -5.393 15.271 8.043 1.00 91.81 170 HIS A CA 1
ATOM 1389 C C . HIS A 1 170 ? -6.781 14.652 8.306 1.00 91.81 170 HIS A C 1
ATOM 1391 O O . HIS A 1 170 ? -7.162 14.455 9.462 1.00 91.81 170 HIS A O 1
ATOM 1397 N N . VAL A 1 171 ? -7.538 14.315 7.252 1.00 92.69 171 VAL A N 1
ATOM 1398 C CA . VAL A 1 171 ? -8.848 13.655 7.373 1.00 92.69 171 VAL A CA 1
ATOM 1399 C C . VAL A 1 171 ? -8.668 12.225 7.875 1.00 92.69 171 VAL A C 1
ATOM 1401 O O . VAL A 1 171 ? -9.330 11.822 8.832 1.00 92.69 171 VAL A O 1
ATOM 1404 N N . TYR A 1 172 ? -7.726 11.487 7.282 1.00 92.19 172 TYR A N 1
ATOM 1405 C CA . TYR A 1 172 ? -7.402 10.119 7.686 1.00 92.19 172 TYR A CA 1
ATOM 1406 C C . TYR A 1 172 ? -6.908 10.064 9.132 1.00 92.19 172 TYR A C 1
ATOM 1408 O O . TYR A 1 172 ? -7.419 9.274 9.921 1.00 92.19 172 TYR A O 1
ATOM 1416 N N . GLU A 1 173 ? -5.976 10.933 9.520 1.00 92.56 173 GLU A N 1
ATOM 1417 C CA . GLU A 1 173 ? -5.452 10.982 10.889 1.00 92.56 173 GLU A CA 1
ATOM 1418 C C . GLU A 1 173 ? -6.553 11.274 11.913 1.00 92.56 173 GLU A C 1
ATOM 1420 O O . GLU A 1 173 ? -6.634 10.613 12.952 1.00 92.56 173 GLU A O 1
ATOM 1425 N N . LYS A 1 174 ? -7.447 12.225 11.614 1.00 94.88 174 LYS A N 1
ATOM 1426 C CA . LYS A 1 174 ? -8.593 12.531 12.478 1.00 94.88 174 LYS A CA 1
ATOM 1427 C C . LYS A 1 174 ? -9.532 11.331 12.609 1.00 94.88 174 LYS A C 1
ATOM 1429 O O . LYS A 1 174 ? -9.968 11.018 13.721 1.00 94.88 174 LYS A O 1
ATOM 1434 N N . PHE A 1 175 ? -9.835 10.661 11.500 1.00 95.25 175 PHE A N 1
ATOM 1435 C CA . PHE A 1 175 ? -10.696 9.482 11.482 1.00 95.25 175 PHE A CA 1
ATOM 1436 C C . PHE A 1 175 ? -10.094 8.336 12.308 1.00 95.25 175 PHE A C 1
ATOM 1438 O O . PHE A 1 175 ? -10.742 7.816 13.218 1.00 95.25 175 PHE A O 1
ATOM 1445 N N . LEU A 1 176 ? -8.825 8.002 12.059 1.00 94.31 176 LEU A N 1
ATOM 1446 C CA . LEU A 1 176 ? -8.099 6.935 12.750 1.00 94.31 176 LEU A CA 1
ATOM 1447 C C . LEU A 1 176 ? -7.962 7.221 14.244 1.00 94.31 176 LEU A C 1
ATOM 1449 O O . LEU A 1 176 ? -8.205 6.337 15.059 1.00 94.31 176 LEU A O 1
ATOM 1453 N N . LYS A 1 177 ? -7.676 8.469 14.629 1.00 94.62 177 LYS A N 1
ATOM 1454 C CA . LYS A 1 177 ? -7.611 8.870 16.040 1.00 94.62 177 LYS A CA 1
ATOM 1455 C C . LYS A 1 177 ? -8.943 8.653 16.759 1.00 94.62 177 LYS A C 1
ATOM 1457 O O . LYS A 1 177 ? -8.946 8.203 17.903 1.00 94.62 177 LYS A O 1
ATOM 1462 N N . THR A 1 178 ? -10.068 8.952 16.111 1.00 94.94 178 THR A N 1
ATOM 1463 C CA . THR A 1 178 ? -11.403 8.694 16.676 1.00 94.94 178 THR A CA 1
ATOM 1464 C C . THR A 1 178 ? -11.668 7.196 16.812 1.00 94.94 178 THR A C 1
ATOM 1466 O O . THR A 1 178 ? -12.114 6.740 17.861 1.00 94.94 178 THR A O 1
ATOM 1469 N N . MET A 1 179 ? -11.325 6.414 15.790 1.00 94.62 179 MET A N 1
ATOM 1470 C CA . MET A 1 179 ? -11.467 4.956 15.804 1.00 94.62 179 MET A CA 1
ATOM 1471 C C . MET A 1 179 ? -10.620 4.292 16.896 1.00 94.62 179 MET A C 1
ATOM 1473 O O . MET A 1 179 ? -11.107 3.388 17.577 1.00 94.62 179 MET A O 1
ATOM 1477 N N . SER A 1 180 ? -9.394 4.775 17.107 1.00 94.56 180 SER A N 1
ATOM 1478 C CA . SER A 1 180 ? -8.518 4.306 18.182 1.00 94.56 180 SER A CA 1
ATOM 1479 C C . SER A 1 180 ? -9.059 4.665 19.562 1.00 94.56 180 SER A C 1
ATOM 1481 O O . SER A 1 180 ? -9.079 3.823 20.454 1.00 94.56 180 SER A O 1
ATOM 1483 N N . LYS A 1 181 ? -9.583 5.887 19.740 1.00 94.69 181 LYS A N 1
ATOM 1484 C CA . LYS A 1 181 ? -10.248 6.291 20.993 1.00 94.69 181 LYS A CA 1
ATOM 1485 C C . LYS A 1 181 ? -11.467 5.427 21.318 1.00 94.69 181 LYS A C 1
ATOM 1487 O O . LYS A 1 181 ? -11.699 5.124 22.481 1.00 94.69 181 LYS A O 1
ATOM 1492 N N . ASN A 1 182 ? -12.210 5.013 20.296 1.00 93.00 182 ASN A N 1
ATOM 1493 C CA . ASN A 1 182 ? -13.377 4.144 20.439 1.00 93.00 182 ASN A CA 1
ATOM 1494 C C . ASN A 1 182 ? -13.003 2.656 20.609 1.00 93.00 182 ASN A C 1
ATOM 1496 O O . ASN A 1 182 ? -13.891 1.808 20.632 1.00 93.00 182 ASN A O 1
ATOM 1500 N N . GLY A 1 183 ? -11.708 2.319 20.679 1.00 91.94 183 GLY A N 1
ATOM 1501 C CA . GLY A 1 183 ? -11.220 0.949 20.852 1.00 91.94 183 GLY A CA 1
ATOM 1502 C C . GLY A 1 183 ? -11.393 0.046 19.628 1.00 91.94 183 GLY A C 1
ATOM 1503 O O . GLY A 1 183 ? -11.165 -1.157 19.725 1.00 91.94 183 GLY A O 1
ATOM 1504 N N . ILE A 1 184 ? -11.787 0.595 18.474 1.00 93.00 184 ILE A N 1
ATOM 1505 C CA . ILE A 1 184 ? -11.981 -0.179 17.237 1.00 93.00 184 ILE A CA 1
ATOM 1506 C C . ILE A 1 184 ? -10.636 -0.475 16.568 1.00 93.00 184 ILE A C 1
ATOM 1508 O O . ILE A 1 184 ? -10.456 -1.541 15.979 1.00 93.00 184 ILE A O 1
ATOM 1512 N N . LEU A 1 185 ? -9.705 0.473 16.661 1.00 95.69 185 LEU A N 1
ATOM 1513 C CA . LEU A 1 185 ? -8.332 0.325 16.197 1.00 95.69 185 LEU A CA 1
ATOM 1514 C C . LEU A 1 185 ? -7.366 0.418 17.379 1.00 95.69 185 LEU A C 1
ATOM 1516 O O . LEU A 1 185 ? -7.626 1.103 18.366 1.00 95.69 185 LEU A O 1
ATOM 1520 N N . SER A 1 186 ? -6.229 -0.252 17.276 1.00 95.81 186 SER A N 1
ATOM 1521 C CA . SER A 1 186 ? -5.121 -0.100 18.219 1.00 95.81 186 SER A CA 1
ATOM 1522 C C . SER A 1 186 ? -3.841 0.124 17.436 1.00 95.81 186 SER A C 1
ATOM 1524 O O . SER A 1 186 ? -3.474 -0.713 16.617 1.00 95.81 186 SER A O 1
ATOM 1526 N N . GLU A 1 187 ? -3.191 1.269 17.635 1.00 94.94 187 GLU A N 1
ATOM 1527 C CA . GLU A 1 187 ? -1.904 1.548 16.995 1.00 94.94 187 GLU A CA 1
ATOM 1528 C C . GLU A 1 187 ? -0.835 0.659 17.632 1.00 94.94 187 GLU A C 1
ATOM 1530 O O . GLU A 1 187 ? -0.634 0.704 18.844 1.00 94.94 187 GLU A O 1
ATOM 1535 N N . MET A 1 188 ? -0.213 -0.191 16.817 1.00 94.06 188 MET A N 1
ATOM 1536 C CA . MET A 1 188 ? 0.786 -1.166 17.265 1.00 94.06 188 MET A CA 1
ATOM 1537 C C . MET A 1 188 ? 2.208 -0.697 16.955 1.00 94.06 188 MET A C 1
ATOM 1539 O O . MET A 1 188 ? 3.127 -0.937 17.725 1.00 94.06 188 MET A O 1
ATOM 1543 N N . GLU A 1 189 ? 2.360 -0.027 15.818 1.00 92.88 189 GLU A N 1
ATOM 1544 C CA . GLU A 1 189 ? 3.583 0.588 15.315 1.00 92.88 189 GLU A CA 1
ATOM 1545 C C . GLU A 1 189 ? 3.159 1.856 14.564 1.00 92.88 189 GLU A C 1
ATOM 1547 O O . GLU A 1 189 ? 1.994 1.976 14.168 1.00 92.88 189 GLU A O 1
ATOM 1552 N N . LYS A 1 190 ? 4.063 2.817 14.360 1.00 91.00 190 LYS A N 1
ATOM 1553 C CA . LYS A 1 190 ? 3.710 4.088 13.716 1.00 91.00 190 LYS A CA 1
ATOM 1554 C C . LYS A 1 190 ? 3.005 3.850 12.375 1.00 91.00 190 LYS A C 1
ATOM 1556 O O . LYS A 1 190 ? 3.586 3.278 11.448 1.00 91.00 190 LYS A O 1
ATOM 1561 N N . SER A 1 191 ? 1.766 4.338 12.264 1.00 91.56 191 SER A N 1
ATOM 1562 C CA . SER A 1 191 ? 0.915 4.177 11.072 1.00 91.56 191 SER A CA 1
ATOM 1563 C C . SER A 1 191 ? 0.518 2.725 10.744 1.00 91.56 191 SER A C 1
ATOM 1565 O O . SER A 1 191 ? 0.109 2.447 9.615 1.00 91.56 191 SER A O 1
ATOM 1567 N N . VAL A 1 192 ? 0.604 1.805 11.709 1.00 94.06 192 VAL A N 1
ATOM 1568 C CA . VAL A 1 192 ? 0.120 0.421 11.613 1.00 94.06 192 VAL A CA 1
ATOM 1569 C C . VAL A 1 192 ? -0.847 0.150 12.764 1.00 94.06 192 VAL A C 1
ATOM 1571 O O . VAL A 1 192 ? -0.492 0.191 13.942 1.00 94.06 192 VAL A O 1
ATOM 1574 N N . TYR A 1 193 ? -2.087 -0.166 12.411 1.00 95.62 193 TYR A N 1
ATOM 1575 C CA . TYR A 1 193 ? -3.191 -0.362 13.339 1.00 95.62 193 TYR A CA 1
ATOM 1576 C C . TYR A 1 193 ? -3.689 -1.805 13.289 1.00 95.62 193 TYR A C 1
ATOM 1578 O O . TYR A 1 193 ? -3.830 -2.390 12.218 1.00 95.62 193 TYR A O 1
ATOM 1586 N N . ARG A 1 194 ? -4.010 -2.371 14.450 1.00 95.94 194 ARG A N 1
ATOM 1587 C CA . ARG A 1 194 ? -4.752 -3.625 14.591 1.00 95.94 194 ARG A CA 1
ATOM 1588 C C . ARG A 1 194 ? -6.248 -3.335 14.678 1.00 95.94 194 ARG A C 1
ATOM 1590 O O . ARG A 1 194 ? -6.645 -2.385 15.349 1.00 95.94 194 ARG A O 1
ATOM 1597 N N . VAL A 1 195 ? -7.063 -4.154 14.021 1.00 94.62 195 VAL A N 1
ATOM 1598 C CA . VAL A 1 195 ? -8.533 -4.074 14.046 1.00 94.62 195 VAL A CA 1
ATOM 1599 C C . VAL A 1 195 ? -9.098 -4.985 15.146 1.00 94.62 195 VAL A C 1
ATOM 1601 O O . VAL A 1 195 ? -8.729 -6.159 15.208 1.00 94.62 195 VAL A O 1
ATOM 1604 N N . ASN A 1 196 ? -10.008 -4.452 15.978 1.00 91.19 196 ASN A N 1
ATOM 1605 C CA . ASN A 1 196 ? -10.663 -5.143 17.107 1.00 91.19 196 ASN A CA 1
ATOM 1606 C C . ASN A 1 196 ? -12.149 -5.502 16.847 1.00 91.19 196 ASN A C 1
ATOM 1608 O O . ASN A 1 196 ? -12.997 -4.658 16.445 1.00 91.19 196 ASN A O 1
#

Foldseek 3Di:
DCVVVVVVVVCVVVVVVVVVVVLVVLVVVPPDVVCVVVVVVVVVVCCVVVVPPPPDDDDDDQDCPVLVCQQVPPALAAEEEEPPLALVPFFPDPDVSRVVVLVNQQVSVVRHHYHYLSHPPVDDDVVSVVLNVVLVVCLQVLVQVVNLVSCVVVNHFKYAYDLVTGPPSVSNVVSVVVCVVVVQWDCPDVRMIGGD

Sequence (196 aa):
MFDTIRASARWDFLVYLGMIYFCLLIIKTIKDKKNLGLVSLLVILFLVEYIPMGLKSSKSEISLNRSLFLKETCTKDDVLMQIPYSHLFGVKGGIGIGLQYITKVELDSNFYNCRLVNGYTGYDIPETVEFFQKVDHLIMNNKYNDFRNLIKSRNIKYLQINPEYLDNLHVYEKFLKTMSKNGILSEMEKSVYRVN

pLDDT: mean 81.55, std 12.5, range [42.44, 96.44]

Secondary structure (DSSP, 8-state):
--HHHHHHHHHHHHHHHHHHHHHHHHHHTTTSGGGHHHHHHHHHHHHHHHS---S---------HHHHHHHHH--TT-EEEEES-BTTBSBSSHHHHHHHHHHHHHHHHTTS-SEETT---S---HHHHHHHHHHHHHHHTT-HHHHHHHHHHTTEEEEEE-GGGBTTHHHHHHHHHHHHHTTSEEEEETTEEEE-

Radius of gyration: 23.83 Å; chains: 1; bounding box: 54×31×70 Å

Organism: NCBI:txid1076179